Protein AF-0000000079870893 (afdb_homodimer)

pLDDT: mean 85.42, std 17.48, range [31.69, 98.69]

Radius of gyration: 31.49 Å; Cα contacts (8 Å, |Δi|>4): 208; chains: 2; bounding box: 106×96×38 Å

Structure (mmCIF, N/CA/C/O backbone):
data_AF-0000000079870893-model_v1
#
loop_
_entity.id
_entity.type
_entity.pdbx_description
1 polymer 'Uncharacterized protein'
#
loop_
_atom_site.group_PDB
_atom_site.id
_atom_site.type_symbol
_atom_site.label_atom_id
_atom_site.label_alt_id
_atom_site.label_comp_id
_atom_site.label_asym_id
_atom_site.label_entity_id
_atom_site.label_seq_id
_atom_site.pdbx_PDB_ins_code
_atom_site.Cartn_x
_atom_site.Cartn_y
_atom_site.Cartn_z
_atom_site.occupancy
_atom_site.B_iso_or_equiv
_atom_site.auth_seq_id
_atom_site.auth_comp_id
_atom_site.auth_asym_id
_atom_site.auth_atom_id
_atom_site.pdbx_PDB_model_num
ATOM 1 N N . MET A 1 1 ? 85.938 9.516 2.268 1 31.69 1 MET A N 1
ATOM 2 C CA . MET A 1 1 ? 85.25 8.258 1.983 1 31.69 1 MET A CA 1
ATOM 3 C C . MET A 1 1 ? 83.75 8.32 2.422 1 31.69 1 MET A C 1
ATOM 5 O O . MET A 1 1 ? 83.5 8.492 3.607 1 31.69 1 MET A O 1
ATOM 9 N N . ARG A 1 2 ? 82.812 8.922 1.552 1 36.41 2 ARG A N 1
ATOM 10 C CA . ARG A 1 2 ? 81.438 9.203 1.602 1 36.41 2 ARG A CA 1
ATOM 11 C C . ARG A 1 2 ? 80.625 7.91 1.634 1 36.41 2 ARG A C 1
ATOM 13 O O . ARG A 1 2 ? 80.75 7.07 0.74 1 36.41 2 ARG A O 1
ATOM 20 N N . LEU A 1 3 ? 80.375 7.324 2.828 1 37.62 3 LEU A N 1
ATOM 21 C CA . LEU A 1 3 ? 79.5 6.16 3.049 1 37.62 3 LEU A CA 1
ATOM 22 C C . LEU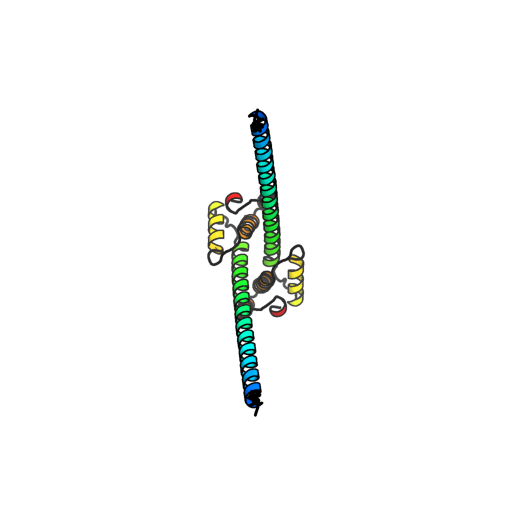 A 1 3 ? 78.125 6.383 2.447 1 37.62 3 LEU A C 1
ATOM 24 O O . LEU A 1 3 ? 77.375 7.297 2.85 1 37.62 3 LEU A O 1
ATOM 28 N N . GLU A 1 4 ? 77.875 6.191 1.105 1 39.41 4 GLU A N 1
ATOM 29 C CA . GLU A 1 4 ? 76.625 6.098 0.433 1 39.41 4 GLU A CA 1
ATOM 30 C C . GLU A 1 4 ? 75.75 5.012 1.062 1 39.41 4 GLU A C 1
ATOM 32 O O . GLU A 1 4 ? 76.125 3.865 1.2 1 39.41 4 GLU A O 1
ATOM 37 N N . GLY A 1 5 ? 74.938 5.297 2.111 1 39.41 5 GLY A N 1
ATOM 38 C CA . GLY A 1 5 ? 73.875 4.48 2.701 1 39.41 5 GLY A CA 1
ATOM 39 C C . GLY A 1 5 ? 72.938 3.904 1.675 1 39.41 5 GLY A C 1
ATOM 40 O O . GLY A 1 5 ? 72.25 4.648 0.954 1 39.41 5 GLY A O 1
ATOM 41 N N . ARG A 1 6 ? 73.25 2.799 0.98 1 41.53 6 ARG A N 1
ATOM 42 C CA . ARG A 1 6 ? 72.375 2.016 0.133 1 41.53 6 ARG A CA 1
ATOM 43 C C . ARG A 1 6 ? 71.062 1.655 0.875 1 41.53 6 ARG A C 1
ATOM 45 O O . ARG A 1 6 ? 71.125 0.935 1.875 1 41.53 6 ARG A O 1
ATOM 52 N N . HIS A 1 7 ? 70.125 2.574 1.023 1 40.94 7 HIS A N 1
ATOM 53 C CA . HIS A 1 7 ? 68.812 2.176 1.406 1 40.94 7 HIS A CA 1
ATOM 54 C C . HIS A 1 7 ? 68.25 1.071 0.497 1 40.94 7 HIS A C 1
ATOM 56 O O . HIS A 1 7 ? 68.062 1.279 -0.706 1 40.94 7 HIS A O 1
ATOM 62 N N . GLY A 1 8 ? 68.75 -0.137 0.602 1 37.66 8 GLY A N 1
ATOM 63 C CA . GLY A 1 8 ? 68.188 -1.282 -0.071 1 37.66 8 GLY A CA 1
ATOM 64 C C . GLY A 1 8 ? 66.625 -1.3 0.003 1 37.66 8 GLY A C 1
ATOM 65 O O . GLY A 1 8 ? 66.062 -1.209 1.09 1 37.66 8 GLY A O 1
ATOM 66 N N . CYS A 1 9 ? 65.938 -0.688 -0.962 1 44.5 9 CYS A N 1
ATOM 67 C CA . CYS A 1 9 ? 64.5 -0.917 -1.192 1 44.5 9 CYS A CA 1
ATOM 68 C C . CYS A 1 9 ? 64.188 -2.4 -1.098 1 44.5 9 CYS A C 1
ATOM 70 O O . CYS A 1 9 ? 64.625 -3.203 -1.898 1 44.5 9 CYS A O 1
ATOM 72 N N . VAL A 1 10 ? 64.062 -2.85 0.088 1 46.94 10 VAL A N 1
ATOM 73 C CA . VAL A 1 10 ? 63.5 -4.195 0.207 1 46.94 10 VAL A CA 1
ATOM 74 C C . VAL A 1 10 ? 62.281 -4.348 -0.72 1 46.94 10 VAL A C 1
ATOM 76 O O . VAL A 1 10 ? 61.281 -3.652 -0.561 1 46.94 10 VAL A O 1
ATOM 79 N N . LYS A 1 11 ? 62.562 -4.508 -1.917 1 48.12 11 LYS A N 1
ATOM 80 C CA . LYS A 1 11 ? 61.5 -4.934 -2.832 1 48.12 11 LYS A CA 1
ATOM 81 C C . LYS A 1 11 ? 60.656 -6.039 -2.213 1 48.12 11 LYS A C 1
ATOM 83 O O . LYS A 1 11 ? 61.188 -7.031 -1.713 1 48.12 11 LYS A O 1
ATOM 88 N N . ALA A 1 12 ? 59.562 -5.586 -1.746 1 57.75 12 ALA A N 1
ATOM 89 C CA . ALA A 1 12 ? 58.656 -6.645 -1.337 1 57.75 12 ALA A CA 1
ATOM 90 C C . ALA A 1 12 ? 58.719 -7.832 -2.291 1 57.75 12 ALA A C 1
ATOM 92 O O . ALA A 1 12 ? 58.75 -7.656 -3.51 1 57.75 12 ALA A O 1
ATOM 93 N N . THR A 1 13 ? 59.125 -8.984 -1.829 1 61.03 13 THR A N 1
ATOM 94 C CA . THR A 1 13 ? 59.281 -10.203 -2.615 1 61.03 13 THR A CA 1
ATOM 95 C C . THR A 1 13 ? 57.938 -10.609 -3.26 1 61.03 13 THR A C 1
ATOM 97 O O . THR A 1 13 ? 56.875 -10.25 -2.762 1 61.03 13 THR A O 1
ATOM 100 N N . ARG A 1 14 ? 58 -11.109 -4.457 1 66.06 14 ARG A N 1
ATOM 101 C CA . ARG A 1 14 ? 56.906 -11.602 -5.266 1 66.06 14 ARG A CA 1
ATOM 102 C C . ARG A 1 14 ? 55.906 -12.383 -4.41 1 66.06 14 ARG A C 1
ATOM 104 O O . ARG A 1 14 ? 54.688 -12.32 -4.645 1 66.06 14 ARG A O 1
ATOM 111 N N . GLN A 1 15 ? 56.438 -12.938 -3.43 1 67.81 15 GLN A N 1
ATOM 112 C CA . GLN A 1 15 ? 55.594 -13.711 -2.539 1 67.81 15 GLN A CA 1
ATOM 113 C C . GLN A 1 15 ? 54.781 -12.797 -1.635 1 67.81 15 GLN A C 1
ATOM 115 O O . GLN A 1 15 ? 53.594 -13.07 -1.377 1 67.81 15 GLN A O 1
ATOM 120 N N . GLU A 1 16 ? 55.438 -11.719 -1.156 1 66.06 16 GLU A N 1
ATOM 121 C CA . GLU A 1 16 ? 54.75 -10.766 -0.308 1 66.06 16 GLU A CA 1
ATOM 122 C C . GLU A 1 16 ? 53.656 -10.023 -1.091 1 66.06 16 GLU A C 1
ATOM 124 O O . GLU A 1 16 ? 52.594 -9.758 -0.567 1 66.06 16 GLU A O 1
ATOM 129 N N . GLU A 1 17 ? 54 -9.742 -2.338 1 69 17 GLU A N 1
ATOM 130 C CA . GLU A 1 17 ? 53.031 -9.078 -3.193 1 69 17 GLU A CA 1
ATOM 131 C C . GLU A 1 17 ? 51.844 -9.984 -3.492 1 69 17 GLU A C 1
ATOM 133 O O . GLU A 1 17 ? 50.688 -9.539 -3.49 1 69 17 GLU A O 1
ATOM 138 N N . ALA A 1 18 ? 52.188 -11.242 -3.744 1 69.94 18 ALA A N 1
ATOM 139 C CA . ALA A 1 18 ? 51.125 -12.219 -3.992 1 69.94 18 ALA A CA 1
ATOM 140 C C . ALA A 1 18 ? 50.25 -12.422 -2.75 1 69.94 18 ALA A C 1
ATOM 142 O O . ALA A 1 18 ? 49.031 -12.508 -2.846 1 69.94 18 ALA A O 1
ATOM 143 N N . ALA A 1 19 ? 50.875 -12.367 -1.612 1 70.5 19 ALA A N 1
ATOM 144 C CA . ALA A 1 19 ? 50.156 -12.516 -0.359 1 70.5 19 ALA A CA 1
ATOM 145 C C . ALA A 1 19 ? 49.281 -11.289 -0.083 1 70.5 19 ALA A C 1
ATOM 147 O O . ALA A 1 19 ? 48.156 -11.414 0.408 1 70.5 19 ALA A O 1
ATOM 148 N N . GLY A 1 20 ? 49.719 -10.148 -0.44 1 67.44 20 GLY A N 1
ATOM 149 C CA . GLY A 1 20 ? 48.969 -8.922 -0.308 1 67.44 20 GLY A CA 1
ATOM 150 C C . GLY A 1 20 ? 47.75 -8.875 -1.213 1 67.44 20 GLY A C 1
ATOM 151 O O . GLY A 1 20 ? 46.656 -8.461 -0.791 1 67.44 20 GLY A O 1
ATOM 152 N N . GLU A 1 21 ? 48 -9.422 -2.445 1 75.5 21 GLU A N 1
ATOM 153 C CA . GLU A 1 21 ? 46.906 -9.445 -3.412 1 75.5 21 GLU A CA 1
ATOM 154 C C . GLU A 1 21 ? 45.812 -10.445 -3.002 1 75.5 21 GLU A C 1
ATOM 156 O O . GLU A 1 21 ? 44.625 -10.18 -3.146 1 75.5 21 GLU A O 1
ATOM 161 N N . ALA A 1 22 ? 46.281 -11.594 -2.486 1 77.81 22 ALA A N 1
ATOM 162 C CA . ALA A 1 22 ? 45.344 -12.609 -2.006 1 77.81 22 ALA A CA 1
ATOM 163 C C . ALA A 1 22 ? 44.531 -12.086 -0.821 1 77.81 22 ALA A C 1
ATOM 165 O O . ALA A 1 22 ? 43.344 -12.336 -0.731 1 77.81 22 ALA A O 1
ATOM 166 N N . THR A 1 23 ? 45.188 -11.328 0.049 1 76.81 23 THR A N 1
ATOM 167 C CA . THR A 1 23 ? 44.5 -10.758 1.201 1 76.81 23 THR A CA 1
ATOM 168 C C . THR A 1 23 ? 43.531 -9.664 0.761 1 76.81 23 THR A C 1
ATOM 170 O O . THR A 1 23 ? 42.406 -9.578 1.278 1 76.81 23 THR A O 1
ATOM 173 N N . ALA A 1 24 ? 43.969 -8.922 -0.213 1 75.94 24 ALA A N 1
ATOM 174 C CA . ALA A 1 24 ? 43.125 -7.863 -0.734 1 75.94 24 ALA A CA 1
ATOM 175 C C . ALA A 1 24 ? 41.906 -8.445 -1.442 1 75.94 24 ALA A C 1
ATOM 177 O O . ALA A 1 24 ? 40.781 -7.945 -1.293 1 75.94 24 ALA A O 1
ATOM 178 N N . GLU A 1 25 ? 42.188 -9.586 -2.244 1 74.62 25 GLU A N 1
ATOM 179 C CA . GLU A 1 25 ? 41.094 -10.266 -2.934 1 74.62 25 GLU A CA 1
ATOM 180 C C . GLU A 1 25 ? 40.125 -10.891 -1.94 1 74.62 25 GLU A C 1
ATOM 182 O O . GLU A 1 25 ? 38.906 -10.82 -2.131 1 74.62 25 GLU A O 1
ATOM 187 N N . LEU A 1 26 ? 40.594 -11.406 -0.899 1 73.69 26 LEU A N 1
ATOM 188 C CA . LEU A 1 26 ? 39.75 -12.016 0.132 1 73.69 26 LEU A CA 1
ATOM 189 C C . LEU A 1 26 ? 38.938 -10.953 0.858 1 73.69 26 LEU A C 1
ATOM 191 O O . LEU A 1 26 ? 37.75 -11.172 1.163 1 73.69 26 LEU A O 1
ATOM 195 N N . LYS A 1 27 ? 39.594 -9.812 1.065 1 70.44 27 LYS A N 1
ATOM 196 C CA . LYS A 1 27 ? 38.875 -8.703 1.702 1 70.44 27 LYS A CA 1
ATOM 197 C C . LYS A 1 27 ? 37.781 -8.172 0.799 1 70.44 27 LYS A C 1
ATOM 199 O O . LYS A 1 27 ? 36.656 -7.91 1.261 1 70.44 27 LYS A O 1
ATOM 204 N N . ARG A 1 28 ? 38.094 -8.094 -0.469 1 75.31 28 ARG A N 1
ATOM 205 C CA . ARG A 1 28 ? 37.125 -7.621 -1.438 1 75.31 28 ARG A CA 1
ATOM 206 C C . ARG A 1 28 ? 35.938 -8.594 -1.556 1 75.31 28 ARG A C 1
ATOM 208 O O . ARG A 1 28 ? 34.781 -8.188 -1.636 1 75.31 28 ARG A O 1
ATOM 215 N N . GLU A 1 29 ? 36.312 -9.898 -1.541 1 73.88 29 GLU A N 1
ATOM 216 C CA . GLU A 1 29 ? 35.281 -10.93 -1.602 1 73.88 29 GLU A CA 1
ATOM 217 C C . GLU A 1 29 ? 34.406 -10.938 -0.334 1 73.88 29 GLU A C 1
ATOM 219 O O . GLU A 1 29 ? 33.188 -11.102 -0.4 1 73.88 29 GLU A O 1
ATOM 224 N N . SER A 1 30 ? 35.062 -10.656 0.75 1 73.12 30 SER A N 1
ATOM 225 C CA . SER A 1 30 ? 34.344 -10.609 2.018 1 73.12 30 SER A CA 1
ATOM 226 C C . SER A 1 30 ? 33.438 -9.383 2.094 1 73.12 30 SER A C 1
ATOM 228 O O . SER A 1 30 ? 32.312 -9.477 2.562 1 73.12 30 SER A O 1
ATOM 230 N N . PHE A 1 31 ? 34.031 -8.32 1.565 1 74.44 31 PHE A N 1
ATOM 231 C CA . PHE A 1 31 ? 33.25 -7.09 1.551 1 74.44 31 PHE A CA 1
ATOM 232 C C . PHE A 1 31 ? 32.062 -7.223 0.608 1 74.44 31 PHE A C 1
ATOM 234 O O . PHE A 1 31 ? 30.953 -6.773 0.925 1 74.44 31 PHE A O 1
ATOM 241 N N . SER A 1 32 ? 32.312 -7.879 -0.488 1 75.62 32 SER A N 1
ATOM 242 C CA . SER A 1 32 ? 31.234 -8.094 -1.459 1 75.62 32 SER A CA 1
ATOM 243 C C . SER A 1 32 ? 30.156 -9 -0.893 1 75.62 32 SER A C 1
ATOM 245 O O . SER A 1 32 ? 28.969 -8.719 -1.04 1 75.62 32 SER A O 1
ATOM 247 N N . ALA A 1 33 ? 30.625 -10 -0.234 1 75.69 33 ALA A N 1
ATOM 248 C CA . ALA A 1 33 ? 29.688 -10.93 0.383 1 75.69 33 ALA A CA 1
ATOM 249 C C . ALA A 1 33 ? 28.875 -10.25 1.479 1 75.69 33 ALA A C 1
ATOM 251 O O . ALA A 1 33 ? 27.656 -10.453 1.581 1 75.69 33 ALA A O 1
ATOM 252 N N . CYS A 1 34 ? 29.562 -9.492 2.244 1 78.56 34 CYS A N 1
ATOM 253 C CA . CYS A 1 34 ? 28.891 -8.766 3.311 1 78.56 34 CYS A CA 1
ATOM 254 C C . CYS A 1 34 ? 27.891 -7.762 2.74 1 78.56 34 CYS A C 1
ATOM 256 O O . CYS A 1 34 ? 26.781 -7.613 3.262 1 78.56 34 CYS A O 1
ATOM 258 N N . SER A 1 35 ? 28.297 -7.18 1.632 1 82.5 35 SER A N 1
ATOM 259 C CA . SER A 1 35 ? 27.438 -6.199 0.985 1 82.5 35 SER A CA 1
ATOM 260 C C . SER A 1 35 ? 26.188 -6.863 0.406 1 82.5 35 SER A C 1
ATOM 262 O O . SER A 1 35 ? 25.094 -6.32 0.505 1 82.5 35 SER A O 1
ATOM 264 N N . GLU A 1 36 ? 26.484 -8.008 -0.147 1 81.88 36 GLU A N 1
ATOM 265 C CA . GLU A 1 36 ? 25.375 -8.758 -0.718 1 81.88 36 GLU A CA 1
ATOM 266 C C . GLU A 1 36 ? 24.391 -9.203 0.364 1 81.88 36 GLU A C 1
ATOM 268 O O . GLU A 1 36 ? 23.172 -9.148 0.165 1 81.88 36 GLU A O 1
ATOM 273 N N . LEU A 1 37 ? 24.906 -9.602 1.475 1 82.5 37 LEU A N 1
ATOM 274 C CA . LEU A 1 37 ? 24.062 -10.023 2.592 1 82.5 37 LEU A CA 1
ATOM 275 C C . LEU A 1 37 ? 23.266 -8.844 3.145 1 82.5 37 LEU A C 1
ATOM 277 O O . LEU A 1 37 ? 22.094 -8.992 3.49 1 82.5 37 LEU A O 1
ATOM 281 N N . THR A 1 38 ? 23.953 -7.773 3.088 1 85.56 38 THR A N 1
ATOM 282 C CA . THR A 1 38 ? 23.281 -6.574 3.586 1 85.56 38 THR A CA 1
ATOM 283 C C . THR A 1 38 ? 22.172 -6.141 2.635 1 85.56 38 THR A C 1
ATOM 285 O O . THR A 1 38 ? 21.094 -5.727 3.074 1 85.56 38 THR A O 1
ATOM 288 N N . ASP A 1 39 ? 22.453 -6.309 1.408 1 86.88 39 ASP A N 1
ATOM 289 C CA . ASP A 1 39 ? 21.469 -5.941 0.406 1 86.88 39 ASP A CA 1
ATOM 290 C C . ASP A 1 39 ? 20.266 -6.887 0.451 1 86.88 39 ASP A C 1
ATOM 292 O O . ASP A 1 39 ? 19.125 -6.449 0.312 1 86.88 39 ASP A O 1
ATOM 296 N N . GLN A 1 40 ? 20.625 -8.141 0.666 1 87.38 40 GLN A N 1
ATOM 297 C CA . GLN A 1 40 ? 19.547 -9.125 0.771 1 87.38 40 GLN A CA 1
ATOM 298 C C . GLN A 1 40 ? 18.672 -8.859 1.996 1 87.38 40 GLN A C 1
ATOM 300 O O . GLN A 1 40 ? 17.453 -8.93 1.918 1 87.38 40 GLN A O 1
ATOM 305 N N . ARG A 1 41 ? 19.312 -8.547 3.02 1 89.69 41 ARG A N 1
ATOM 306 C CA . ARG A 1 41 ? 18.578 -8.258 4.246 1 89.69 41 ARG A CA 1
ATOM 307 C C . ARG A 1 41 ? 17.688 -7.039 4.07 1 89.69 41 ARG A C 1
ATOM 309 O O . ARG A 1 41 ? 16.547 -7.027 4.527 1 89.69 41 ARG A O 1
ATOM 316 N N . ARG A 1 42 ? 18.234 -6.09 3.434 1 91.69 42 ARG A N 1
ATOM 317 C CA . ARG A 1 42 ? 17.469 -4.883 3.178 1 91.69 42 ARG A CA 1
ATOM 318 C C . ARG A 1 42 ? 16.25 -5.191 2.311 1 91.69 42 ARG A C 1
ATOM 320 O O . ARG A 1 42 ? 15.141 -4.727 2.596 1 91.69 42 ARG A O 1
ATOM 327 N N . ARG A 1 43 ? 16.484 -5.984 1.373 1 90.94 43 ARG A N 1
ATOM 328 C CA . ARG A 1 43 ? 15.398 -6.344 0.474 1 90.94 43 ARG A CA 1
ATOM 329 C C . ARG A 1 43 ? 14.32 -7.133 1.209 1 90.94 43 ARG A C 1
ATOM 331 O O . ARG A 1 43 ? 13.125 -6.902 1 1 90.94 43 ARG A O 1
ATOM 338 N N . GLU A 1 44 ? 14.719 -7.992 1.985 1 92.25 44 GLU A N 1
ATOM 339 C CA . GLU A 1 44 ? 13.766 -8.789 2.754 1 92.25 44 GLU A CA 1
ATOM 340 C C . GLU A 1 44 ? 12.945 -7.906 3.688 1 92.25 44 GLU A C 1
ATOM 342 O O . GLU A 1 44 ? 11.734 -8.102 3.828 1 92.25 44 GLU A O 1
ATOM 347 N N . GLU A 1 45 ? 13.602 -7 4.262 1 93.19 45 GLU A N 1
ATOM 348 C CA . GLU A 1 45 ? 12.898 -6.074 5.145 1 93.19 45 GLU A CA 1
ATOM 349 C C . GLU A 1 45 ? 11.891 -5.23 4.371 1 93.19 45 GLU A C 1
ATOM 351 O O . GLU A 1 45 ? 10.781 -4.98 4.852 1 93.19 45 GLU A O 1
ATOM 356 N N . GLU A 1 46 ? 12.344 -4.828 3.223 1 94.56 46 GLU A N 1
ATOM 357 C CA . GLU A 1 46 ? 11.445 -4.043 2.381 1 94.56 46 GLU A CA 1
ATOM 358 C C . GLU A 1 46 ? 10.227 -4.863 1.958 1 94.56 46 GLU A C 1
ATOM 360 O O . GLU A 1 46 ? 9.117 -4.34 1.885 1 94.56 46 GLU A O 1
ATOM 365 N N . LEU A 1 47 ? 10.453 -6.094 1.704 1 95.88 47 LEU A N 1
ATOM 366 C CA . LEU A 1 47 ? 9.352 -6.977 1.334 1 95.88 47 LEU A CA 1
ATOM 367 C C . LEU A 1 47 ? 8.383 -7.152 2.496 1 95.88 47 LEU A C 1
ATOM 369 O O . LEU A 1 47 ? 7.164 -7.086 2.309 1 95.88 47 LEU A O 1
ATOM 373 N N . LEU A 1 48 ? 8.898 -7.328 3.652 1 95 48 LEU A N 1
ATOM 374 C CA . LEU A 1 48 ? 8.062 -7.484 4.84 1 95 48 LEU A CA 1
ATOM 375 C C . LEU A 1 48 ? 7.242 -6.223 5.09 1 95 48 LEU A C 1
ATOM 377 O O . LEU A 1 48 ? 6.059 -6.309 5.434 1 95 48 LEU A O 1
ATOM 381 N N . ALA A 1 49 ? 7.84 -5.117 4.922 1 96.25 49 ALA A N 1
ATOM 382 C CA . ALA A 1 49 ? 7.121 -3.855 5.074 1 96.25 49 ALA A CA 1
ATOM 383 C C . ALA A 1 49 ? 6 -3.736 4.047 1 96.25 49 ALA A C 1
ATOM 385 O O . ALA A 1 49 ? 4.902 -3.279 4.371 1 96.25 49 ALA A O 1
ATOM 386 N N . ALA A 1 50 ? 6.281 -4.137 2.85 1 97.81 50 ALA A N 1
ATOM 387 C CA . ALA A 1 50 ? 5.27 -4.082 1.796 1 97.81 50 ALA A CA 1
ATOM 388 C C . ALA A 1 50 ? 4.102 -5.008 2.105 1 97.81 50 ALA A C 1
ATOM 390 O O . ALA A 1 50 ? 2.945 -4.68 1.821 1 97.81 50 ALA A O 1
ATOM 391 N N . PHE A 1 51 ? 4.336 -6.184 2.705 1 97.69 51 PHE A N 1
ATOM 392 C CA . PHE A 1 51 ? 3.268 -7.078 3.133 1 97.69 51 PHE A CA 1
ATOM 393 C C . PHE A 1 51 ? 2.404 -6.422 4.203 1 97.69 51 PHE A C 1
ATOM 395 O O . PHE A 1 51 ? 1.184 -6.59 4.215 1 97.69 51 PHE A O 1
ATOM 402 N N . ALA A 1 52 ? 3.094 -5.738 5.07 1 97.94 52 ALA A N 1
ATOM 403 C CA . ALA A 1 52 ? 2.346 -5.051 6.121 1 97.94 52 ALA A CA 1
ATOM 404 C C . ALA A 1 52 ? 1.423 -3.988 5.531 1 97.94 52 ALA A C 1
ATOM 406 O O . ALA A 1 52 ? 0.265 -3.867 5.938 1 97.94 52 ALA A O 1
ATOM 407 N N . VAL A 1 53 ? 1.92 -3.227 4.594 1 98.56 53 VAL A N 1
ATOM 408 C CA . VAL A 1 53 ? 1.108 -2.221 3.918 1 98.56 53 VAL A CA 1
ATOM 409 C C . VAL A 1 53 ? -0.073 -2.893 3.223 1 98.56 53 VAL A C 1
ATOM 411 O O . VAL A 1 53 ? -1.207 -2.414 3.311 1 98.56 53 VAL A O 1
ATOM 414 N N . ALA A 1 54 ? 0.174 -3.988 2.566 1 98.5 54 ALA A N 1
ATOM 415 C CA . ALA A 1 54 ? -0.883 -4.719 1.87 1 98.5 54 ALA A CA 1
ATOM 416 C C . ALA A 1 54 ? -1.964 -5.18 2.844 1 98.5 54 ALA A C 1
ATOM 418 O O . ALA A 1 54 ? -3.154 -5.129 2.527 1 98.5 54 ALA A O 1
ATOM 419 N N . ARG A 1 55 ? -1.577 -5.621 4.012 1 97.62 55 ARG A N 1
ATOM 420 C CA . ARG A 1 55 ? -2.527 -6.059 5.031 1 97.62 55 ARG A CA 1
ATOM 421 C C . ARG A 1 55 ? -3.438 -4.91 5.457 1 97.62 55 ARG A C 1
ATOM 423 O O . ARG A 1 55 ? -4.652 -5.086 5.566 1 97.62 55 ARG A O 1
ATOM 430 N N . VAL A 1 56 ? -2.863 -3.781 5.668 1 98.56 56 VAL A N 1
ATOM 431 C CA . VAL A 1 56 ? -3.621 -2.602 6.074 1 98.56 56 VAL A CA 1
ATOM 432 C C . VAL A 1 56 ? -4.594 -2.207 4.969 1 98.56 56 VAL A C 1
ATOM 434 O O . VAL A 1 56 ? -5.777 -1.975 5.227 1 98.56 56 VAL A O 1
ATOM 437 N N . LEU A 1 57 ? -4.121 -2.186 3.742 1 98.56 57 LEU A N 1
ATOM 438 C CA . LEU A 1 57 ? -4.918 -1.709 2.617 1 98.56 57 LEU A CA 1
ATOM 439 C C . LEU A 1 57 ? -6.031 -2.695 2.283 1 98.56 57 LEU A C 1
ATOM 441 O O . LEU A 1 57 ? -7.023 -2.326 1.649 1 98.56 57 LEU A O 1
ATOM 445 N N . ALA A 1 58 ? -5.906 -3.922 2.717 1 97.12 58 ALA A N 1
ATOM 446 C CA . ALA A 1 58 ? -6.895 -4.953 2.412 1 97.12 58 ALA A CA 1
ATOM 447 C C . ALA A 1 58 ? -8.016 -4.957 3.445 1 97.12 58 ALA A C 1
ATOM 449 O O . ALA A 1 58 ? -9.07 -5.566 3.227 1 97.12 58 ALA A O 1
ATOM 450 N N . ARG A 1 59 ? -7.809 -4.324 4.57 1 97.75 59 ARG A N 1
ATOM 451 C CA . ARG A 1 59 ? -8.789 -4.367 5.656 1 97.75 59 ARG A CA 1
ATOM 452 C C . ARG A 1 59 ? -10 -3.506 5.332 1 97.75 59 ARG A C 1
ATOM 454 O O . ARG A 1 59 ? -9.875 -2.291 5.156 1 97.75 59 ARG A O 1
ATOM 461 N N . ARG A 1 60 ? -11.156 -4.086 5.348 1 97.31 60 ARG A N 1
ATOM 462 C CA . ARG A 1 60 ? -12.414 -3.389 5.086 1 97.31 60 ARG A CA 1
ATOM 463 C C . ARG A 1 60 ? -13.203 -3.18 6.375 1 97.31 60 ARG A C 1
ATOM 465 O O . ARG A 1 60 ? -13.094 -3.975 7.312 1 97.31 60 ARG A O 1
ATOM 472 N N . LYS A 1 61 ? -13.938 -2.117 6.297 1 97.56 61 LYS A N 1
ATOM 473 C CA . LYS A 1 61 ? -14.828 -1.889 7.434 1 97.56 61 LYS A CA 1
ATOM 474 C C . LYS A 1 61 ? -15.93 -2.941 7.488 1 97.56 61 LYS A C 1
ATOM 476 O O . LYS A 1 61 ? -16.594 -3.213 6.484 1 97.56 61 LYS A O 1
ATOM 481 N N . LEU A 1 62 ? -16.078 -3.459 8.633 1 97.19 62 LEU A N 1
ATOM 482 C CA . LEU A 1 62 ? -17.188 -4.398 8.828 1 97.19 62 LEU A CA 1
ATOM 483 C C . LEU A 1 62 ? -18.484 -3.662 9.094 1 97.19 62 LEU A C 1
ATOM 485 O O . LEU A 1 62 ? -18.484 -2.537 9.602 1 97.19 62 LEU A O 1
ATOM 489 N N . PRO A 1 63 ? -19.609 -4.312 8.82 1 95.38 63 PRO A N 1
ATOM 490 C CA . PRO A 1 63 ? -20.906 -3.646 8.961 1 95.38 63 PRO A CA 1
ATOM 491 C C . PRO A 1 63 ? -21.172 -3.168 10.391 1 95.38 63 PRO A C 1
ATOM 493 O O . PRO A 1 63 ? -21.766 -2.105 10.586 1 95.38 63 PRO A O 1
ATOM 496 N N . HIS A 1 64 ? -20.719 -3.84 11.32 1 96.56 64 HIS A N 1
ATOM 497 C CA . HIS A 1 64 ? -21.047 -3.527 12.703 1 96.56 64 HIS A CA 1
ATOM 498 C C . HIS A 1 64 ? -20.031 -2.555 13.305 1 96.56 64 HIS A C 1
ATOM 500 O O . HIS A 1 64 ? -20.234 -2.043 14.406 1 96.56 64 HIS A O 1
ATOM 506 N N . GLU A 1 65 ? -19.047 -2.309 12.602 1 97.19 65 GLU A N 1
ATOM 507 C CA . GLU A 1 65 ? -18 -1.434 13.117 1 97.19 65 GLU A CA 1
ATOM 508 C C . GLU A 1 65 ? -18.375 0.036 12.945 1 97.19 65 GLU A C 1
ATOM 510 O O . GLU A 1 65 ? -18.844 0.441 11.883 1 97.19 65 GLU A O 1
ATOM 515 N N . THR A 1 66 ? -18.141 0.804 14.039 1 96.69 66 THR A N 1
ATOM 516 C CA . THR A 1 66 ? -18.156 2.254 13.883 1 96.69 66 THR A CA 1
ATOM 517 C C . THR A 1 66 ? -16.906 2.729 13.156 1 96.69 66 THR A C 1
ATOM 519 O O . THR A 1 66 ? -15.945 1.964 12.984 1 96.69 66 THR A O 1
ATOM 522 N N . PHE A 1 67 ? -16.922 3.967 12.766 1 96.06 67 PHE A N 1
ATOM 523 C CA . PHE A 1 67 ? -15.75 4.527 12.094 1 96.06 67 PHE A CA 1
ATOM 524 C C . PHE A 1 67 ? -14.555 4.551 13.039 1 96.06 67 PHE A C 1
ATOM 526 O O . PHE A 1 67 ? -13.422 4.297 12.617 1 96.06 67 PHE A O 1
ATOM 533 N N . MET A 1 68 ? -14.789 4.789 14.242 1 97.19 68 MET A N 1
ATOM 534 C CA . MET A 1 68 ? -13.711 4.828 15.227 1 97.19 68 MET A CA 1
ATOM 535 C C . MET A 1 68 ? -13.125 3.436 15.445 1 97.19 68 MET A C 1
ATOM 537 O O . MET A 1 68 ? -11.906 3.279 15.547 1 97.19 68 MET A O 1
ATOM 541 N N . GLU A 1 69 ? -13.938 2.432 15.461 1 98.12 69 GLU A N 1
ATOM 542 C CA . GLU A 1 69 ? -13.469 1.057 15.609 1 98.12 69 GLU A CA 1
ATOM 543 C C . GLU A 1 69 ? -12.688 0.607 14.375 1 98.12 69 GLU A C 1
ATOM 545 O O . GLU A 1 69 ? -11.664 -0.066 14.5 1 98.12 69 GLU A O 1
ATOM 550 N N . TYR A 1 70 ? -13.266 0.988 13.281 1 98.25 70 TYR A N 1
ATOM 551 C CA . TYR A 1 70 ? -12.586 0.659 12.031 1 98.25 70 TYR A CA 1
ATOM 552 C C . TYR A 1 70 ? -11.203 1.305 11.977 1 98.25 70 TYR A C 1
ATOM 554 O O . TYR A 1 70 ? -10.219 0.653 11.617 1 98.25 70 TYR A O 1
ATOM 562 N N . LYS A 1 71 ? -11.086 2.559 12.422 1 98.25 71 LYS A N 1
ATOM 563 C CA . LYS A 1 71 ? -9.805 3.256 12.516 1 98.25 71 LYS A CA 1
ATOM 564 C C . LYS A 1 71 ? -8.82 2.488 13.398 1 98.25 71 LYS A C 1
ATOM 566 O O . LYS A 1 71 ? -7.672 2.275 13.016 1 98.25 71 LYS A O 1
ATOM 571 N N . LYS A 1 72 ? -9.273 2.094 14.516 1 98.06 72 LYS A N 1
ATOM 572 C CA . LYS A 1 72 ? -8.43 1.342 15.445 1 98.06 72 LYS A CA 1
ATOM 573 C C . LYS A 1 72 ? -8.008 0.006 14.836 1 98.06 72 LYS A C 1
ATOM 575 O O . LYS A 1 72 ? -6.871 -0.436 15.023 1 98.06 72 LYS A O 1
ATOM 580 N N . ALA A 1 73 ? -8.898 -0.614 14.172 1 98.38 73 ALA A N 1
ATOM 581 C CA . ALA A 1 73 ? -8.609 -1.892 13.531 1 98.38 73 ALA A CA 1
ATOM 582 C C . ALA A 1 73 ? -7.523 -1.736 12.469 1 98.38 73 ALA A C 1
ATOM 584 O O . ALA A 1 73 ? -6.668 -2.611 12.305 1 98.38 73 ALA A O 1
ATOM 585 N N . LEU A 1 74 ? -7.562 -0.639 11.773 1 98.44 74 LEU A N 1
ATOM 586 C CA . LEU A 1 74 ? -6.539 -0.375 10.766 1 98.44 74 LEU A CA 1
ATOM 587 C C . LEU A 1 74 ? -5.164 -0.237 11.414 1 98.44 74 LEU A C 1
ATOM 589 O O . LEU A 1 74 ? -4.188 -0.816 10.93 1 98.44 74 LEU A O 1
ATOM 593 N N . ARG A 1 75 ? -5.094 0.49 12.5 1 98.19 75 ARG A N 1
ATOM 594 C CA . ARG A 1 75 ? -3.826 0.648 13.203 1 98.19 75 ARG A CA 1
ATOM 595 C C . ARG A 1 75 ? -3.316 -0.693 13.719 1 98.19 75 ARG A C 1
ATOM 597 O O . ARG A 1 75 ? -2.121 -0.982 13.633 1 98.19 75 ARG A O 1
ATOM 604 N N . ARG A 1 76 ? -4.188 -1.515 14.086 1 97.88 76 ARG A N 1
ATOM 605 C CA . ARG A 1 76 ? -3.814 -2.836 14.586 1 97.88 76 ARG A CA 1
ATOM 606 C C . ARG A 1 76 ? -3.297 -3.719 13.453 1 97.88 76 ARG A C 1
ATOM 608 O O . ARG A 1 76 ? -2.357 -4.492 13.641 1 97.88 76 ARG A O 1
ATOM 615 N N .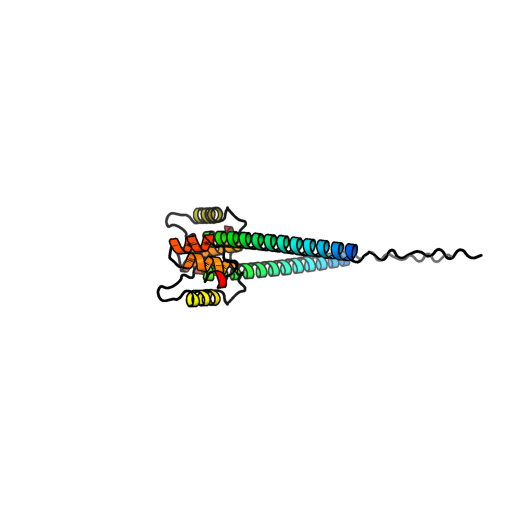 ALA A 1 77 ? -3.885 -3.602 12.344 1 97.12 77 ALA A N 1
ATOM 616 C CA . ALA A 1 77 ? -3.486 -4.406 11.188 1 97.12 77 ALA A CA 1
ATOM 617 C C . ALA A 1 77 ? -2.047 -4.102 10.781 1 97.12 77 ALA A C 1
ATOM 619 O O . ALA A 1 77 ? -1.357 -4.965 10.234 1 97.12 77 ALA A O 1
ATOM 620 N N . GLY A 1 78 ? -1.594 -2.857 11.055 1 96.38 78 GLY A N 1
ATOM 621 C CA . GLY A 1 78 ? -0.262 -2.445 10.633 1 96.38 78 GLY A CA 1
ATOM 622 C C . GLY A 1 78 ? 0.736 -2.416 11.781 1 96.38 78 GLY A C 1
ATOM 623 O O . GLY A 1 78 ? 1.85 -1.911 11.625 1 96.38 78 GLY A O 1
ATOM 624 N N . ASP A 1 79 ? 0.419 -2.895 12.93 1 93.06 79 ASP A N 1
ATOM 625 C CA . ASP A 1 79 ? 1.164 -2.672 14.164 1 93.06 79 ASP A CA 1
ATOM 626 C C . ASP A 1 79 ? 2.518 -3.377 14.125 1 93.06 79 ASP A C 1
ATOM 628 O O . ASP A 1 79 ? 3.428 -3.029 14.875 1 93.06 79 ASP A O 1
ATOM 632 N N . SER A 1 80 ? 2.705 -4.285 13.148 1 91.12 80 SER A N 1
ATOM 633 C CA . SER A 1 80 ? 3.936 -5.07 13.102 1 91.12 80 SER A CA 1
ATOM 634 C C . SER A 1 80 ? 5.059 -4.297 12.422 1 91.12 80 SER A C 1
ATOM 636 O O . SER A 1 80 ? 6.223 -4.699 12.484 1 91.12 80 SER A O 1
ATOM 638 N N . TYR A 1 81 ? 4.746 -3.146 11.781 1 93.06 81 TYR A N 1
ATOM 639 C CA . TYR A 1 81 ? 5.727 -2.365 11.031 1 93.06 81 TYR A CA 1
ATOM 640 C C . TYR A 1 81 ? 5.391 -0.88 11.078 1 93.06 81 TYR A C 1
ATOM 642 O O . TYR A 1 81 ? 4.254 -0.504 11.383 1 93.06 81 TYR A O 1
ATOM 650 N N . VAL A 1 82 ? 6.426 -0.077 10.852 1 93.69 82 VAL A N 1
ATOM 651 C CA . VAL A 1 82 ? 6.172 1.353 10.711 1 93.69 82 VAL A CA 1
ATOM 652 C C . VAL A 1 82 ? 5.598 1.645 9.328 1 93.69 82 VAL A C 1
ATOM 654 O O . VAL A 1 82 ? 6.309 1.574 8.328 1 93.69 82 VAL A O 1
ATOM 657 N N . ILE A 1 83 ? 4.375 1.927 9.305 1 97.25 83 ILE A N 1
ATOM 658 C CA . ILE A 1 83 ? 3.682 2.217 8.055 1 97.25 83 ILE A CA 1
ATOM 659 C C . ILE A 1 83 ? 3.402 3.715 7.957 1 97.25 83 ILE A C 1
ATOM 661 O O . ILE A 1 83 ? 2.877 4.316 8.898 1 97.25 83 ILE A O 1
ATOM 665 N N . PRO A 1 84 ? 3.729 4.332 6.867 1 96.62 84 PRO A N 1
ATOM 666 C CA . PRO A 1 84 ? 3.434 5.758 6.699 1 96.62 84 PRO A CA 1
ATOM 667 C C . PRO A 1 84 ? 1.939 6.066 6.781 1 96.62 84 PRO A C 1
ATOM 669 O O . PRO A 1 84 ? 1.116 5.27 6.32 1 96.62 84 PRO A O 1
ATOM 672 N N . GLU A 1 85 ? 1.581 7.215 7.227 1 97.5 85 GLU A N 1
ATOM 673 C CA . GLU A 1 85 ? 0.223 7.645 7.551 1 97.5 85 GLU A CA 1
ATOM 674 C C . GLU A 1 85 ? -0.674 7.613 6.316 1 97.5 85 GLU A C 1
ATOM 676 O O . GLU A 1 85 ? -1.829 7.191 6.391 1 97.5 85 GLU A O 1
ATOM 681 N N . PRO A 1 86 ? -0.158 8.008 5.117 1 97.75 86 PRO A N 1
ATOM 682 C CA . PRO A 1 86 ? -1.053 8.055 3.961 1 97.75 86 PRO A CA 1
ATOM 683 C C . PRO A 1 86 ? -1.668 6.691 3.641 1 97.75 86 PRO A C 1
ATOM 685 O O . PRO A 1 86 ? -2.787 6.621 3.125 1 97.75 86 PRO A O 1
ATOM 688 N N . TYR A 1 87 ? -0.969 5.633 3.955 1 98.44 87 TYR A N 1
ATOM 689 C CA . TYR A 1 87 ? -1.521 4.309 3.674 1 98.44 87 TYR A CA 1
ATOM 690 C C . TYR A 1 87 ? -2.727 4.023 4.562 1 98.44 87 TYR A C 1
ATOM 692 O O . TYR A 1 87 ? -3.678 3.367 4.133 1 98.44 87 TYR A O 1
ATOM 700 N N . TYR A 1 88 ? -2.68 4.488 5.781 1 98.5 88 TYR A N 1
ATOM 701 C CA . TYR A 1 88 ? -3.842 4.324 6.648 1 98.5 88 TYR A CA 1
ATOM 702 C C . TYR A 1 88 ? -5.02 5.145 6.141 1 98.5 88 TYR A C 1
ATOM 704 O O . TYR A 1 88 ? -6.168 4.691 6.188 1 98.5 88 TYR A O 1
ATOM 712 N N . VAL A 1 89 ? -4.758 6.305 5.715 1 98.44 89 VAL A N 1
ATOM 713 C CA . VAL A 1 89 ? -5.797 7.184 5.191 1 98.44 89 VAL A CA 1
ATOM 714 C C . VAL A 1 89 ? -6.469 6.535 3.98 1 98.44 89 VAL A C 1
ATOM 716 O O . VAL A 1 89 ? -7.695 6.438 3.92 1 98.44 89 VAL A O 1
ATOM 719 N N . VAL A 1 90 ? -5.652 6.086 3.064 1 98.38 90 VAL A N 1
ATOM 720 C CA . VAL A 1 90 ? -6.168 5.473 1.847 1 98.38 90 VAL A CA 1
ATOM 721 C C . VAL A 1 90 ? -6.938 4.199 2.195 1 98.38 90 VAL A C 1
ATOM 723 O O . VAL A 1 90 ? -7.992 3.924 1.614 1 98.38 90 VAL A O 1
ATOM 726 N N . ALA A 1 91 ? -6.438 3.406 3.146 1 98.62 91 ALA A N 1
ATOM 727 C CA . ALA A 1 91 ? -7.148 2.215 3.6 1 98.62 91 ALA A CA 1
ATOM 728 C C . ALA A 1 91 ? -8.539 2.572 4.117 1 98.62 91 ALA A C 1
ATOM 730 O O . ALA A 1 91 ? -9.523 1.911 3.779 1 98.62 91 ALA A O 1
ATOM 731 N N . PHE A 1 92 ? -8.641 3.615 4.93 1 98.62 92 PHE A N 1
ATOM 732 C CA . PHE A 1 92 ? -9.906 4.051 5.5 1 98.62 92 PHE A CA 1
ATOM 733 C C . PHE A 1 92 ? -10.883 4.457 4.398 1 98.62 92 PHE A C 1
ATOM 735 O O . PHE A 1 92 ? -12.031 4.008 4.383 1 98.62 92 PHE A O 1
ATOM 742 N N . ILE A 1 93 ? -10.43 5.238 3.479 1 97.94 93 ILE A N 1
ATOM 743 C CA . ILE A 1 93 ? -11.258 5.754 2.393 1 97.94 93 ILE A CA 1
ATOM 744 C C . ILE A 1 93 ? -11.781 4.598 1.551 1 97.94 93 ILE A C 1
ATOM 746 O O . ILE A 1 93 ? -12.984 4.512 1.283 1 97.94 93 ILE A O 1
ATOM 750 N N . ASN A 1 94 ? -10.891 3.689 1.184 1 97.06 94 ASN A N 1
ATOM 751 C CA . ASN A 1 94 ? -11.258 2.592 0.295 1 97.06 94 ASN A CA 1
ATOM 752 C C . ASN A 1 94 ? -12.102 1.545 1.019 1 97.06 94 ASN A C 1
ATOM 754 O O . ASN A 1 94 ? -12.844 0.796 0.384 1 97.06 94 ASN A O 1
ATOM 758 N N . GLY A 1 95 ? -11.977 1.542 2.355 1 97.5 95 GLY A N 1
ATOM 759 C CA . GLY A 1 95 ? -12.555 0.44 3.107 1 97.5 95 GLY A CA 1
ATOM 760 C C . GLY A 1 95 ? -13.945 0.743 3.635 1 97.5 95 GLY A C 1
ATOM 761 O O . GLY A 1 95 ? -14.617 -0.138 4.18 1 97.5 95 GLY A O 1
ATOM 762 N N . VAL A 1 96 ? -14.398 1.87 3.508 1 94.94 96 VAL A N 1
ATOM 763 C CA . VAL A 1 96 ? -15.68 2.252 4.102 1 94.94 96 VAL A CA 1
ATOM 764 C C . VAL A 1 96 ? -16.812 1.573 3.354 1 94.94 96 VAL A C 1
ATOM 766 O O . VAL A 1 96 ? -17.922 1.408 3.895 1 94.94 96 VAL A O 1
ATOM 769 N N . GLY A 1 97 ? -16.703 1.156 2.117 1 87.31 97 GLY A N 1
ATOM 770 C CA . GLY A 1 97 ? -17.641 0.301 1.425 1 87.31 97 GLY A CA 1
ATOM 771 C C . GLY A 1 97 ? -18.766 1.073 0.758 1 87.31 97 GLY A C 1
ATOM 772 O O . GLY A 1 97 ? -19.656 0.479 0.146 1 87.31 97 GLY A O 1
ATOM 773 N N . CYS A 1 98 ? -18.844 2.365 0.978 1 90 98 CYS A N 1
ATOM 774 C CA . CYS A 1 98 ? -19.844 3.215 0.342 1 90 98 CYS A CA 1
ATOM 775 C C . CYS A 1 98 ? -19.203 4.141 -0.685 1 90 98 CYS A C 1
ATOM 777 O O . CYS A 1 98 ? -18.328 4.945 -0.343 1 90 98 CYS A O 1
ATOM 779 N N . GLU A 1 99 ? -19.719 4.023 -1.907 1 92.31 99 GLU A N 1
ATOM 780 C CA . GLU A 1 99 ? -19.109 4.777 -2.996 1 92.31 99 GLU A CA 1
ATOM 781 C C . GLU A 1 99 ? -19.234 6.281 -2.768 1 92.31 99 GLU A C 1
ATOM 783 O O . GLU A 1 99 ? -18.281 7.031 -3.002 1 92.31 99 GLU A O 1
ATOM 788 N N . HIS A 1 100 ? -20.438 6.656 -2.424 1 93.06 100 HIS A N 1
ATOM 789 C CA . HIS A 1 100 ? -20.672 8.078 -2.193 1 93.06 100 HIS A CA 1
ATOM 790 C C . HIS A 1 100 ? -19.766 8.617 -1.098 1 93.06 100 HIS A C 1
ATOM 792 O O . HIS A 1 100 ? -19.125 9.664 -1.271 1 93.06 100 HIS A O 1
ATOM 798 N N . LEU A 1 101 ? -19.641 7.902 -0.016 1 93.38 101 LEU A N 1
ATOM 799 C CA . LEU A 1 101 ? -18.781 8.32 1.086 1 93.38 101 LEU A CA 1
ATOM 800 C C . LEU A 1 101 ? -17.312 8.305 0.668 1 93.38 101 LEU A C 1
ATOM 802 O O . LEU A 1 101 ? -16.562 9.211 1.017 1 93.38 101 LEU A O 1
ATOM 806 N N . THR A 1 102 ? -16.969 7.289 -0.038 1 94.5 102 THR A N 1
ATOM 807 C CA . THR A 1 102 ? -15.609 7.195 -0.547 1 94.5 102 THR A CA 1
ATOM 808 C C . THR A 1 102 ? -15.258 8.43 -1.373 1 94.5 102 THR A C 1
ATOM 810 O O . THR A 1 102 ? -14.18 9.008 -1.202 1 94.5 102 THR A O 1
ATOM 813 N N . HIS A 1 103 ? -16.141 8.797 -2.225 1 94.94 103 HIS A N 1
ATOM 814 C CA . HIS A 1 103 ? -15.922 9.969 -3.066 1 94.94 103 HIS A CA 1
ATOM 815 C C . HIS A 1 103 ? -15.758 11.227 -2.225 1 94.94 103 HIS A C 1
ATOM 817 O O . HIS A 1 103 ? -14.828 12.008 -2.451 1 94.94 103 HIS A O 1
ATOM 823 N N . LEU A 1 104 ? -16.594 11.43 -1.3 1 94.31 104 LEU A N 1
ATOM 824 C CA . LEU A 1 104 ? -16.531 12.602 -0.425 1 94.31 104 LEU A CA 1
ATOM 825 C C . LEU A 1 104 ? -15.219 12.633 0.355 1 94.31 104 LEU A C 1
ATOM 827 O O . LEU A 1 104 ? -14.586 13.688 0.465 1 94.31 104 LEU A O 1
ATOM 831 N N . LEU A 1 105 ? -14.836 11.508 0.82 1 95.44 105 LEU A N 1
ATOM 832 C CA . LEU A 1 105 ? -13.602 11.422 1.598 1 95.44 105 LEU A CA 1
ATOM 833 C C . LEU A 1 105 ? -12.383 11.703 0.722 1 95.44 105 LEU A C 1
ATOM 835 O O . LEU A 1 105 ? -11.445 12.375 1.152 1 95.44 105 LEU A O 1
ATOM 839 N N . ARG A 1 106 ? -12.422 11.172 -0.465 1 94.25 106 ARG A N 1
ATOM 840 C CA . ARG A 1 106 ? -11.328 11.43 -1.394 1 94.25 106 ARG A CA 1
ATOM 841 C C . ARG A 1 106 ? -11.203 12.922 -1.691 1 94.25 106 ARG A C 1
ATOM 843 O O . ARG A 1 106 ? -10.094 13.461 -1.729 1 94.25 106 ARG A O 1
ATOM 850 N N . GLU A 1 107 ? -12.258 13.586 -1.816 1 93 107 GLU A N 1
ATOM 851 C CA . GLU A 1 107 ? -12.289 15 -2.152 1 93 107 GLU A CA 1
ATOM 852 C C . GLU A 1 107 ? -11.828 15.859 -0.974 1 93 107 GLU A C 1
ATOM 854 O O . GLU A 1 107 ? -11.258 16.938 -1.165 1 93 107 GLU A O 1
ATOM 859 N N . SER A 1 108 ? -12.008 15.359 0.176 1 92.81 108 SER A N 1
ATOM 8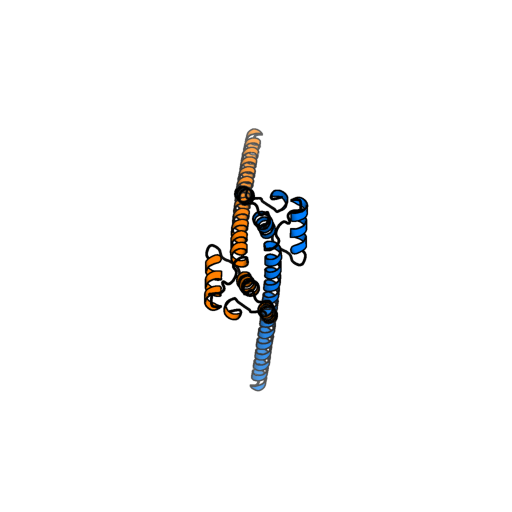60 C CA . SER A 1 108 ? -11.664 16.125 1.367 1 92.81 108 SER A CA 1
ATOM 861 C C . SER A 1 108 ? -10.164 16.125 1.626 1 92.81 108 SER A C 1
ATOM 863 O O . SER A 1 108 ? -9.656 16.922 2.406 1 92.81 108 SER A O 1
ATOM 865 N N . LYS A 1 109 ? -9.445 15.125 1.062 1 91.06 109 LYS A N 1
ATOM 866 C CA . LYS A 1 109 ? -7.992 15 1.176 1 91.06 109 LYS A CA 1
ATOM 867 C C . LYS A 1 109 ? -7.547 15.094 2.633 1 91.06 109 LYS A C 1
ATOM 869 O O . LYS A 1 109 ? -6.75 15.961 2.992 1 91.06 109 LYS A O 1
ATOM 874 N N . PRO A 1 110 ? -7.996 14.141 3.398 1 94.06 110 PRO A N 1
ATOM 875 C CA . PRO A 1 110 ? -7.648 14.188 4.82 1 94.06 110 PRO A CA 1
ATOM 876 C C . PRO A 1 110 ? -6.141 14.117 5.059 1 94.06 110 PRO A C 1
ATOM 878 O O . PRO A 1 110 ? -5.43 13.406 4.344 1 94.06 110 PRO A O 1
ATOM 881 N N . GLU A 1 111 ? -5.688 14.805 6.082 1 91.38 111 GLU A N 1
ATOM 882 C CA . GLU A 1 111 ? -4.258 14.914 6.371 1 91.38 111 GLU A CA 1
ATOM 883 C C . GLU A 1 111 ? -3.746 13.656 7.07 1 91.38 111 GLU A C 1
ATOM 885 O O . GLU A 1 111 ? -2.555 13.344 7 1 91.38 111 GLU A O 1
ATOM 890 N N . ASP A 1 112 ? -4.59 13.133 7.793 1 95.62 112 ASP A N 1
ATOM 891 C CA . ASP A 1 112 ? -4.223 11.922 8.516 1 95.62 112 ASP A CA 1
ATOM 892 C C . ASP A 1 112 ? -5.449 11.055 8.805 1 95.62 112 ASP A C 1
ATOM 894 O O . ASP A 1 112 ? -6.559 11.383 8.383 1 95.62 112 ASP A O 1
ATOM 898 N N . LEU A 1 113 ? -5.18 9.906 9.43 1 97.5 113 LEU A N 1
ATOM 899 C CA . LEU A 1 113 ? -6.25 8.945 9.688 1 97.5 113 LEU A CA 1
ATOM 900 C C . LEU A 1 113 ? -7.297 9.539 10.625 1 97.5 113 LEU A C 1
ATOM 902 O O . LEU A 1 113 ? -8.492 9.266 10.469 1 97.5 113 LEU A O 1
ATOM 906 N N . ASP A 1 114 ? -6.938 10.312 11.547 1 96.56 114 ASP A N 1
ATOM 907 C CA . ASP A 1 114 ? -7.879 10.945 12.469 1 96.56 114 ASP A CA 1
ATOM 908 C C . ASP A 1 114 ? -8.82 11.891 11.719 1 96.56 114 ASP A C 1
ATOM 910 O O . ASP A 1 114 ? -10.023 11.914 11.992 1 96.56 114 ASP A O 1
ATOM 914 N N . ALA A 1 115 ? -8.336 12.594 10.812 1 94.81 115 ALA A N 1
ATOM 915 C CA . ALA A 1 115 ? -9.141 13.516 10.016 1 94.81 115 ALA A CA 1
ATOM 916 C C . ALA A 1 115 ? -10.102 12.758 9.102 1 94.81 115 ALA A C 1
ATOM 918 O O . ALA A 1 115 ? -11.195 13.242 8.797 1 94.81 115 ALA A O 1
ATOM 919 N N . ALA A 1 116 ? -9.695 11.648 8.648 1 95.38 116 ALA A N 1
ATOM 920 C CA . ALA A 1 116 ? -10.531 10.828 7.77 1 95.38 116 ALA A CA 1
ATOM 921 C C . ALA A 1 116 ? -11.695 10.211 8.531 1 95.38 116 ALA A C 1
ATOM 923 O O . ALA A 1 116 ? -12.797 10.078 8 1 95.38 116 ALA A O 1
ATOM 924 N N . ALA A 1 117 ? -11.398 9.812 9.695 1 93.06 117 ALA A N 1
ATOM 925 C CA . ALA A 1 117 ? -12.383 9.078 10.492 1 93.06 117 ALA A CA 1
ATOM 926 C C . ALA A 1 117 ? -13.391 10.031 11.133 1 93.06 117 ALA A C 1
ATOM 928 O O . ALA A 1 117 ? -14.57 9.703 11.258 1 93.06 117 ALA A O 1
ATOM 929 N N . MET B 1 1 ? 41.062 73.375 19.375 1 32.66 1 MET B N 1
ATOM 930 C CA . MET B 1 1 ? 39.625 73.188 19.188 1 32.66 1 MET B CA 1
ATOM 931 C C . MET B 1 1 ? 39.312 71.875 18.484 1 32.66 1 MET B C 1
ATOM 933 O O . MET B 1 1 ? 39.688 71.688 17.312 1 32.66 1 MET B O 1
ATOM 937 N N . ARG B 1 2 ? 39.406 70.688 19.203 1 36.28 2 ARG B N 1
ATOM 938 C CA . ARG B 1 2 ? 39.219 69.25 18.875 1 36.28 2 ARG B CA 1
ATOM 939 C C . ARG B 1 2 ? 37.75 69 18.453 1 36.28 2 ARG B C 1
ATOM 941 O O . ARG B 1 2 ? 36.844 69.312 19.188 1 36.28 2 ARG B O 1
ATOM 948 N N . LEU B 1 3 ? 37.438 69.062 17.109 1 37.91 3 LEU B N 1
ATOM 949 C CA . LEU B 1 3 ? 36.156 68.75 16.5 1 37.91 3 LEU B CA 1
ATOM 950 C C . LEU B 1 3 ? 35.75 67.312 16.891 1 37.91 3 LEU B C 1
ATOM 952 O O . LEU B 1 3 ? 36.438 66.375 16.578 1 37.91 3 LEU B O 1
ATOM 956 N N . GLU B 1 4 ? 35.188 67.062 18.078 1 39.78 4 GLU B N 1
ATOM 957 C CA . GLU B 1 4 ? 34.5 65.812 18.453 1 39.78 4 GLU B CA 1
ATOM 958 C C . GLU B 1 4 ? 33.375 65.562 17.484 1 39.78 4 GLU B C 1
ATOM 960 O O . GLU B 1 4 ? 32.5 66.375 17.25 1 39.78 4 GLU B O 1
ATOM 965 N N . GLY B 1 5 ? 33.594 64.812 16.344 1 38.94 5 GLY B N 1
ATOM 966 C CA . GLY B 1 5 ? 32.625 64.25 15.43 1 38.94 5 GLY B CA 1
ATOM 967 C C . GLY B 1 5 ? 31.531 63.469 16.125 1 38.94 5 GLY B C 1
ATOM 968 O O . GLY B 1 5 ? 31.812 62.469 16.812 1 38.94 5 GLY B O 1
ATOM 969 N N . ARG B 1 6 ? 30.531 64.062 16.688 1 41.47 6 ARG B N 1
ATOM 970 C CA . ARG B 1 6 ? 29.328 63.406 17.172 1 41.47 6 ARG B CA 1
ATOM 971 C C . ARG B 1 6 ? 28.703 62.531 16.109 1 41.47 6 ARG B C 1
ATOM 973 O O . ARG B 1 6 ? 28.266 63.031 15.062 1 41.47 6 ARG B O 1
ATOM 980 N N . HIS B 1 7 ? 29.281 61.406 15.82 1 41.56 7 HIS B N 1
ATOM 981 C CA . HIS B 1 7 ? 28.516 60.406 15.055 1 41.56 7 HIS B CA 1
ATOM 982 C C . HIS B 1 7 ? 27.125 60.188 15.656 1 41.56 7 HIS B C 1
ATOM 984 O O . HIS B 1 7 ? 27 59.75 16.797 1 41.56 7 HIS B O 1
ATOM 990 N N . GLY B 1 8 ? 26.234 61.094 15.508 1 35.53 8 GLY B N 1
ATOM 991 C CA . GLY B 1 8 ? 24.828 60.875 15.844 1 35.53 8 GLY B CA 1
ATOM 992 C C . GLY B 1 8 ? 24.297 59.531 15.391 1 35.53 8 GLY B C 1
ATOM 993 O O . GLY B 1 8 ? 24.359 59.219 14.203 1 35.53 8 GLY B O 1
ATOM 994 N N . CYS B 1 9 ? 24.5 58.469 16.141 1 45.06 9 CYS B N 1
ATOM 995 C CA . CYS B 1 9 ? 23.75 57.219 15.938 1 45.06 9 CYS B CA 1
ATOM 996 C C . CYS B 1 9 ? 22.297 57.5 15.625 1 45.06 9 CYS B C 1
ATOM 998 O O . CYS B 1 9 ? 21.578 58.094 16.453 1 45.06 9 CYS B O 1
ATOM 1000 N N . VAL B 1 10 ? 22.016 57.812 14.445 1 49.84 10 VAL B N 1
ATOM 1001 C CA . VAL B 1 10 ? 20.625 57.875 14.016 1 49.84 10 VAL B CA 1
ATOM 1002 C C . VAL B 1 10 ? 19.875 56.656 14.57 1 49.84 10 VAL B C 1
ATOM 1004 O O . VAL B 1 10 ? 20.172 55.5 14.219 1 49.84 10 VAL B O 1
ATOM 1007 N N . LYS B 1 11 ? 19.469 56.688 15.773 1 51.38 11 LYS B N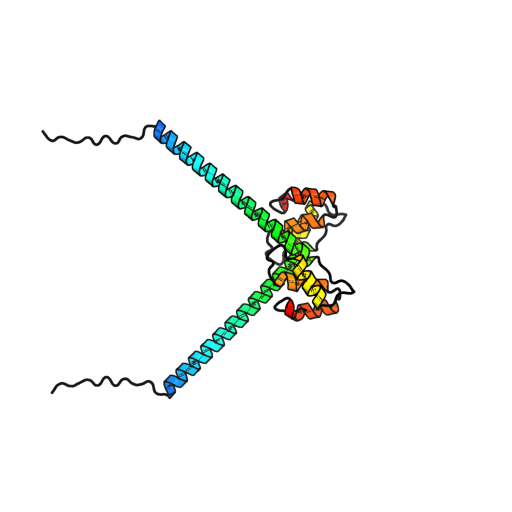 1
ATOM 1008 C CA . LYS B 1 11 ? 18.516 55.719 16.312 1 51.38 11 LYS B CA 1
ATOM 1009 C C . LYS B 1 11 ? 17.344 55.5 15.359 1 51.38 11 LYS B C 1
ATOM 1011 O O . LYS B 1 11 ? 16.75 56.469 14.875 1 51.38 11 LYS B O 1
ATOM 1016 N N . ALA B 1 12 ? 17.438 54.469 14.648 1 58 12 ALA B N 1
ATOM 1017 C CA . ALA B 1 12 ? 16.25 54.125 13.859 1 58 12 ALA B CA 1
ATOM 1018 C C . ALA B 1 12 ? 14.977 54.5 14.609 1 58 12 ALA B C 1
ATOM 1020 O O . ALA B 1 12 ? 14.852 54.219 15.805 1 58 12 ALA B O 1
ATOM 1021 N N . THR B 1 13 ? 14.242 55.438 14.102 1 61.94 13 THR B N 1
ATOM 1022 C CA . THR B 1 13 ? 13.016 55.906 14.734 1 61.94 13 THR B CA 1
ATOM 1023 C C . THR B 1 13 ? 12.039 54.75 14.961 1 61.94 13 THR B C 1
ATOM 1025 O O . THR B 1 13 ? 12.117 53.75 14.273 1 61.94 13 THR B O 1
ATOM 1028 N N . ARG B 1 14 ? 11.297 54.812 16.062 1 67.44 14 ARG B N 1
ATOM 1029 C CA . ARG B 1 14 ? 10.258 53.844 16.453 1 67.44 14 ARG B CA 1
ATOM 1030 C C . ARG B 1 14 ? 9.414 53.438 15.258 1 67.44 14 ARG B C 1
ATOM 1032 O O . ARG B 1 14 ? 8.984 52.281 15.172 1 67.44 14 ARG B O 1
ATOM 1039 N N . GLN B 1 15 ? 9.312 54.344 14.352 1 69.69 15 GLN B N 1
ATOM 1040 C CA . GLN B 1 15 ? 8.516 54.031 13.164 1 69.69 15 GLN B CA 1
ATOM 1041 C C . GLN B 1 15 ? 9.258 53.094 12.227 1 69.69 15 GLN B C 1
ATOM 1043 O O . GLN B 1 15 ? 8.656 52.219 11.633 1 69.69 15 GLN B O 1
ATOM 1048 N N . GLU B 1 16 ? 10.578 53.375 12.031 1 67.25 16 GLU B N 1
ATOM 1049 C CA . GLU B 1 16 ? 11.383 52.5 11.18 1 67.25 16 GLU B CA 1
ATOM 1050 C C . GLU B 1 16 ? 11.484 51.094 11.766 1 67.25 16 GLU B C 1
ATOM 1052 O O . GLU B 1 16 ? 11.453 50.094 11.031 1 67.25 16 GLU B O 1
ATOM 1057 N N . GLU B 1 17 ? 11.609 51.094 13.117 1 69 17 GLU B N 1
ATOM 1058 C CA . GLU B 1 17 ? 11.656 49.812 13.789 1 69 17 GLU B CA 1
ATOM 1059 C C . GLU B 1 17 ? 10.328 49.062 13.648 1 69 17 GLU B C 1
ATOM 1061 O O . GLU B 1 17 ? 10.312 47.844 13.438 1 69 17 GLU B O 1
ATOM 1066 N N . ALA B 1 18 ? 9.312 49.844 13.766 1 71.12 18 ALA B N 1
ATOM 1067 C CA . ALA B 1 18 ? 7.984 49.281 13.609 1 71.12 18 ALA B CA 1
ATOM 1068 C C . ALA B 1 18 ? 7.773 48.781 12.18 1 71.12 18 ALA B C 1
ATOM 1070 O O . ALA B 1 18 ? 7.211 47.688 11.961 1 71.12 18 ALA B O 1
ATOM 1071 N N . ALA B 1 19 ? 8.312 49.531 11.219 1 71.94 19 ALA B N 1
ATOM 1072 C CA . ALA B 1 19 ? 8.195 49.125 9.812 1 71.94 19 ALA B CA 1
ATOM 1073 C C . ALA B 1 19 ? 9.039 47.875 9.523 1 71.94 19 ALA B C 1
ATOM 1075 O O . ALA B 1 19 ? 8.617 47 8.773 1 71.94 19 ALA B O 1
ATOM 1076 N N . GLY B 1 20 ? 10.156 47.781 10.117 1 70 20 GLY B N 1
ATOM 1077 C CA . GLY B 1 20 ? 11 46.625 9.984 1 70 20 GLY B CA 1
ATOM 1078 C C . GLY B 1 20 ? 10.383 45.344 10.57 1 70 20 GLY B C 1
ATOM 1079 O O . GLY B 1 20 ? 10.453 44.281 9.969 1 70 20 GLY B O 1
ATOM 1080 N N . GLU B 1 21 ? 9.781 45.625 11.773 1 75.94 21 GLU B N 1
ATOM 1081 C CA . GLU B 1 21 ? 9.133 44.5 12.438 1 75.94 21 GLU B CA 1
ATOM 1082 C C . GLU B 1 21 ? 7.922 44.031 11.648 1 75.94 21 GLU B C 1
ATOM 1084 O O . GLU B 1 21 ? 7.684 42.812 11.539 1 75.94 21 GLU B O 1
ATOM 1089 N N . ALA B 1 22 ? 7.168 44.938 11.062 1 79.44 22 ALA B N 1
ATOM 1090 C CA . ALA B 1 22 ? 6.02 44.594 10.227 1 79.44 22 ALA B CA 1
ATOM 1091 C C . ALA B 1 22 ? 6.461 43.844 8.977 1 79.44 22 ALA B C 1
ATOM 1093 O O . ALA B 1 22 ? 5.812 42.875 8.562 1 79.44 22 ALA B O 1
ATOM 1094 N N . THR B 1 23 ? 7.594 44.281 8.383 1 79.12 23 THR B N 1
ATOM 1095 C CA . THR B 1 23 ? 8.117 43.625 7.199 1 79.12 23 THR B CA 1
ATOM 1096 C C . THR B 1 23 ? 8.633 42.219 7.543 1 79.12 23 THR B C 1
ATOM 1098 O O . THR B 1 23 ? 8.422 41.281 6.785 1 79.12 23 THR B O 1
ATOM 1101 N N . ALA B 1 24 ? 9.234 42.188 8.703 1 79.12 24 ALA B N 1
ATOM 1102 C CA . ALA B 1 24 ? 9.742 40.875 9.148 1 79.12 24 ALA B CA 1
ATOM 1103 C C . ALA B 1 24 ? 8.602 39.938 9.453 1 79.12 24 ALA B C 1
ATOM 1105 O O . ALA B 1 24 ? 8.672 38.75 9.117 1 79.12 24 ALA B O 1
ATOM 1106 N N . GLU B 1 25 ? 7.52 40.531 10.078 1 77 25 GLU B N 1
ATOM 1107 C CA . GLU B 1 25 ? 6.344 39.719 10.383 1 77 25 GLU B CA 1
ATOM 1108 C C . GLU B 1 25 ? 5.645 39.25 9.109 1 77 25 GLU B C 1
ATOM 1110 O O . GLU B 1 25 ? 5.219 38.094 9.008 1 77 25 GLU B O 1
ATOM 1115 N N . LEU B 1 26 ? 5.629 40.094 8.125 1 76.62 26 LEU B N 1
ATOM 1116 C CA . LEU B 1 26 ? 5.012 39.75 6.844 1 76.62 26 LEU B CA 1
ATOM 1117 C C . LEU B 1 26 ? 5.828 38.688 6.113 1 76.62 26 LEU B C 1
ATOM 1119 O O . LEU B 1 26 ? 5.262 37.781 5.508 1 76.62 26 LEU B O 1
ATOM 1123 N N . LYS B 1 27 ? 7.137 38.906 6.25 1 74.5 27 LYS B N 1
ATOM 1124 C CA . LYS B 1 27 ? 8.008 37.906 5.633 1 74.5 27 LYS B CA 1
ATOM 1125 C C . LYS B 1 27 ? 7.867 36.531 6.32 1 74.5 27 LYS B C 1
ATOM 1127 O O . LYS B 1 27 ? 7.797 35.5 5.652 1 74.5 27 LYS B O 1
ATOM 1132 N N . ARG B 1 28 ? 7.789 36.562 7.641 1 76.38 28 ARG B N 1
ATOM 1133 C CA . ARG B 1 28 ? 7.625 35.344 8.398 1 76.38 28 ARG B CA 1
ATOM 1134 C C . ARG B 1 28 ? 6.281 34.688 8.094 1 76.38 28 ARG B C 1
ATOM 1136 O O . ARG B 1 28 ? 6.203 33.469 7.941 1 76.38 28 ARG B O 1
ATOM 1143 N N . GLU B 1 29 ? 5.254 35.5 7.93 1 75.69 29 GLU B N 1
ATOM 1144 C CA . GLU B 1 29 ? 3.928 34.969 7.59 1 75.69 29 GLU B CA 1
ATOM 1145 C C . GLU B 1 29 ? 3.9 34.406 6.176 1 75.69 29 GLU B C 1
ATOM 1147 O O . GLU B 1 29 ? 3.279 33.375 5.926 1 75.69 29 GLU B O 1
ATOM 1152 N N . SER B 1 30 ? 4.648 35.062 5.324 1 74.38 30 SER B N 1
ATOM 1153 C CA . SER B 1 30 ? 4.715 34.594 3.945 1 74.38 30 SER B CA 1
ATOM 1154 C C . SER B 1 30 ? 5.488 33.281 3.85 1 74.38 30 SER B C 1
ATOM 1156 O O . SER B 1 30 ? 5.094 32.375 3.113 1 74.38 30 SER B O 1
ATOM 1158 N N . PHE B 1 31 ? 6.523 33.25 4.668 1 75.81 31 PHE B N 1
ATOM 1159 C CA . PHE B 1 31 ? 7.32 32.031 4.684 1 75.81 31 PHE B CA 1
ATOM 1160 C C . PHE B 1 31 ? 6.531 30.891 5.281 1 75.81 31 PHE B C 1
ATOM 1162 O O . PHE B 1 31 ? 6.598 29.766 4.789 1 75.81 31 PHE B O 1
ATOM 1169 N N . SER B 1 32 ? 5.797 31.219 6.301 1 76.75 32 SER B N 1
ATOM 1170 C CA . SER B 1 32 ? 4.973 30.203 6.945 1 76.75 32 SER B CA 1
ATOM 1171 C C . SER B 1 32 ? 3.885 29.688 6.004 1 76.75 32 SER B C 1
ATOM 1173 O O . SER B 1 32 ? 3.65 28.484 5.91 1 76.75 32 SER B O 1
ATOM 1175 N N . ALA B 1 33 ? 3.324 30.625 5.32 1 76.25 33 ALA B N 1
ATOM 1176 C CA . ALA B 1 33 ? 2.285 30.266 4.359 1 76.25 33 ALA B CA 1
ATOM 1177 C C . ALA B 1 33 ? 2.855 29.422 3.223 1 76.25 33 ALA B C 1
ATOM 1179 O O . ALA B 1 33 ? 2.242 28.438 2.807 1 76.25 33 ALA B O 1
ATOM 1180 N N . CYS B 1 34 ? 4 29.844 2.781 1 78.81 34 CYS B N 1
ATOM 1181 C CA . CYS B 1 34 ? 4.645 29.094 1.708 1 78.81 34 CYS B CA 1
ATOM 1182 C C . CYS B 1 34 ? 5.031 27.703 2.176 1 78.81 34 CYS B C 1
ATOM 1184 O O . CYS B 1 34 ? 4.867 26.734 1.438 1 78.81 34 CYS B O 1
ATOM 1186 N N . SER B 1 35 ? 5.445 27.656 3.42 1 82.75 35 SER B N 1
ATOM 1187 C CA . SER B 1 35 ? 5.836 26.359 3.982 1 82.75 35 SER B CA 1
ATOM 1188 C C . SER B 1 35 ? 4.633 25.438 4.145 1 82.75 35 SER B C 1
ATOM 1190 O O . SER B 1 35 ? 4.723 24.25 3.873 1 82.75 35 SER B O 1
ATOM 1192 N N . GLU B 1 36 ? 3.596 26.109 4.566 1 81.62 36 GLU B N 1
ATOM 1193 C CA . GLU B 1 36 ? 2.369 25.328 4.738 1 81.62 36 GLU B CA 1
ATOM 1194 C C . GLU B 1 36 ? 1.856 24.797 3.402 1 81.62 36 GLU B C 1
ATOM 1196 O O . GLU B 1 36 ? 1.395 23.656 3.316 1 81.62 36 GLU B O 1
ATOM 1201 N N . LEU B 1 37 ? 1.971 25.609 2.379 1 82.38 37 LEU B N 1
ATOM 1202 C CA . LEU B 1 37 ? 1.537 25.203 1.048 1 82.38 37 LEU B CA 1
ATOM 1203 C C . LEU B 1 37 ? 2.416 24.078 0.513 1 82.38 37 LEU B C 1
ATOM 1205 O O . LEU B 1 37 ? 1.917 23.125 -0.11 1 82.38 37 LEU B O 1
ATOM 1209 N N . THR B 1 38 ? 3.617 24.234 0.913 1 85.81 38 THR B N 1
ATOM 1210 C CA . THR B 1 38 ? 4.551 23.203 0.464 1 85.81 38 THR B CA 1
ATOM 1211 C C . THR B 1 38 ? 4.293 21.891 1.188 1 85.81 38 THR B C 1
ATOM 1213 O O . THR B 1 38 ? 4.359 20.828 0.58 1 85.81 38 THR B O 1
ATOM 1216 N N . ASP B 1 39 ? 3.971 22.031 2.396 1 87.06 39 ASP B N 1
ATOM 1217 C CA . ASP B 1 39 ? 3.688 20.844 3.189 1 87.06 39 ASP B CA 1
ATOM 1218 C C . ASP B 1 39 ? 2.396 20.172 2.727 1 87.06 39 ASP B C 1
ATOM 1220 O O . ASP B 1 39 ? 2.32 18.938 2.664 1 87.06 39 ASP B O 1
ATOM 1224 N N . GLN B 1 40 ? 1.481 21.031 2.406 1 87.25 40 GLN B N 1
ATOM 1225 C CA . GLN B 1 40 ? 0.216 20.5 1.913 1 87.25 40 GLN B CA 1
ATOM 1226 C C . GLN B 1 40 ? 0.402 19.781 0.574 1 87.25 40 GLN B C 1
ATOM 1228 O O . GLN B 1 40 ? -0.144 18.703 0.358 1 87.25 40 GLN B O 1
ATOM 1233 N N . ARG B 1 41 ? 1.153 20.391 -0.209 1 89.88 41 ARG B N 1
ATOM 1234 C CA . ARG B 1 41 ? 1.41 19.781 -1.513 1 89.88 41 ARG B CA 1
ATOM 1235 C C . ARG B 1 41 ? 2.123 18.438 -1.367 1 89.88 41 ARG B C 1
ATOM 1237 O O . ARG B 1 41 ? 1.795 17.484 -2.064 1 89.88 41 ARG B O 1
ATOM 1244 N N . ARG B 1 42 ? 3.023 18.453 -0.478 1 91.69 42 ARG B N 1
ATOM 1245 C CA . ARG B 1 42 ? 3.744 17.219 -0.227 1 91.69 42 ARG B CA 1
ATOM 1246 C C . ARG B 1 42 ? 2.803 16.125 0.278 1 91.69 42 ARG B C 1
ATOM 1248 O O . ARG B 1 42 ? 2.861 14.984 -0.181 1 91.69 42 ARG B O 1
ATOM 1255 N N . ARG B 1 43 ? 1.96 16.531 1.106 1 91 43 ARG B N 1
ATOM 1256 C CA . ARG B 1 43 ? 1.012 15.578 1.663 1 91 43 ARG B CA 1
ATOM 1257 C C . ARG B 1 43 ? 0.069 15.055 0.585 1 91 43 ARG B C 1
ATOM 1259 O O . ARG B 1 43 ? -0.23 13.859 0.544 1 91 43 ARG B O 1
ATOM 1266 N N . GLU B 1 44 ? -0.337 15.898 -0.194 1 92.5 44 GLU B N 1
ATOM 1267 C CA . GLU B 1 44 ? -1.23 15.492 -1.275 1 92.5 44 GLU B CA 1
ATOM 1268 C C . GLU B 1 44 ? -0.539 14.523 -2.23 1 92.5 44 GLU B C 1
ATOM 1270 O O . GLU B 1 44 ? -1.144 13.555 -2.678 1 92.5 44 GLU B O 1
ATOM 1275 N N . GLU B 1 45 ? 0.657 14.812 -2.494 1 93.38 45 GLU B N 1
ATOM 1276 C CA . GLU B 1 45 ? 1.421 13.93 -3.367 1 93.38 45 GLU B CA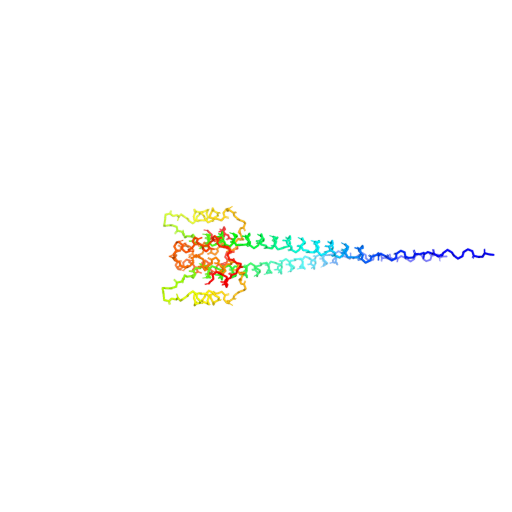 1
ATOM 1277 C C . GLU B 1 45 ? 1.606 12.555 -2.732 1 93.38 45 GLU B C 1
ATOM 1279 O O . GLU B 1 45 ? 1.514 11.531 -3.416 1 93.38 45 GLU B O 1
ATOM 1284 N N . GLU B 1 46 ? 1.865 12.609 -1.467 1 94.69 46 GLU B N 1
ATOM 1285 C CA . GLU B 1 46 ? 2.023 11.352 -0.752 1 94.69 46 GLU B CA 1
ATOM 1286 C C . GLU B 1 46 ? 0.726 10.547 -0.752 1 94.69 46 GLU B C 1
ATOM 1288 O O . GLU B 1 46 ? 0.749 9.32 -0.861 1 94.69 46 GLU B O 1
ATOM 1293 N N . LEU B 1 47 ? -0.343 11.211 -0.646 1 96 47 LEU B N 1
ATOM 1294 C CA . LEU B 1 47 ? -1.642 10.555 -0.684 1 96 47 LEU B CA 1
ATOM 1295 C C . LEU B 1 47 ? -1.896 9.93 -2.053 1 96 47 LEU B C 1
ATOM 1297 O O . LEU B 1 47 ? -2.344 8.789 -2.146 1 96 47 LEU B O 1
ATOM 1301 N N . LEU B 1 48 ? -1.585 10.641 -3.072 1 95.06 48 LEU B N 1
ATOM 1302 C CA . LEU B 1 48 ? -1.763 10.141 -4.43 1 95.06 48 LEU B CA 1
ATOM 1303 C C . LEU B 1 48 ? -0.89 8.914 -4.672 1 95.06 48 LEU B C 1
ATOM 1305 O O . LEU B 1 48 ? -1.335 7.941 -5.289 1 95.06 48 LEU B O 1
ATOM 1309 N N . ALA B 1 49 ? 0.285 8.961 -4.199 1 96.25 49 ALA B N 1
ATOM 1310 C CA . ALA B 1 49 ? 1.177 7.812 -4.316 1 96.25 49 ALA B CA 1
ATOM 1311 C C . ALA B 1 49 ? 0.612 6.602 -3.574 1 96.25 49 ALA B C 1
ATOM 1313 O O . ALA B 1 49 ? 0.678 5.477 -4.074 1 96.25 49 ALA B O 1
ATOM 1314 N N . ALA B 1 50 ? 0.076 6.844 -2.42 1 97.88 50 ALA B N 1
ATOM 1315 C CA . ALA B 1 50 ? -0.503 5.758 -1.636 1 97.88 50 ALA B CA 1
ATOM 1316 C C . ALA B 1 50 ? -1.707 5.148 -2.348 1 97.88 50 ALA B C 1
ATOM 1318 O O . ALA B 1 50 ? -1.919 3.934 -2.295 1 97.88 50 ALA B O 1
ATOM 1319 N N . PHE B 1 51 ? -2.516 5.945 -3.045 1 97.69 51 PHE B N 1
ATOM 1320 C CA . PHE B 1 51 ? -3.625 5.434 -3.842 1 97.69 51 PHE B CA 1
ATOM 1321 C C . PHE B 1 51 ? -3.117 4.547 -4.973 1 97.69 51 PHE B C 1
ATOM 1323 O O . PHE B 1 51 ? -3.73 3.527 -5.297 1 97.69 51 PHE B O 1
ATOM 1330 N N . ALA B 1 52 ? -2.045 5.004 -5.547 1 97.94 52 ALA B N 1
ATOM 1331 C CA . ALA B 1 52 ? -1.47 4.203 -6.625 1 97.94 52 ALA B CA 1
ATOM 1332 C C . 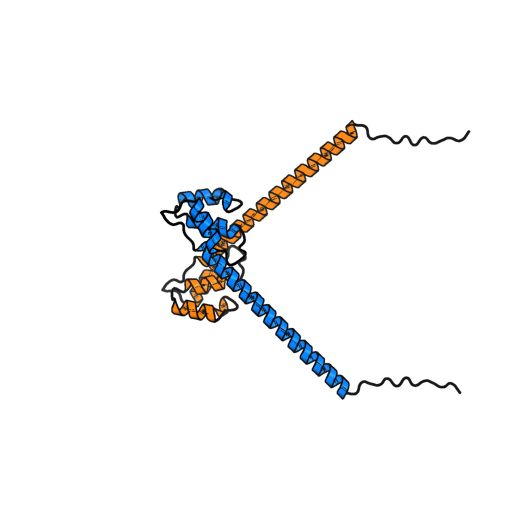ALA B 1 52 ? -1.008 2.844 -6.113 1 97.94 52 ALA B C 1
ATOM 1334 O O . ALA B 1 52 ? -1.25 1.817 -6.754 1 97.94 52 ALA B O 1
ATOM 1335 N N . VAL B 1 53 ? -0.365 2.828 -4.988 1 98.56 53 VAL B N 1
ATOM 1336 C CA . VAL B 1 53 ? 0.069 1.576 -4.379 1 98.56 53 VAL B CA 1
ATOM 1337 C C . VAL B 1 53 ? -1.145 0.696 -4.086 1 98.56 53 VAL B C 1
ATOM 1339 O O . VAL B 1 53 ? -1.13 -0.505 -4.363 1 98.56 53 VAL B O 1
ATOM 1342 N N . ALA B 1 54 ? -2.188 1.277 -3.559 1 98.5 54 ALA B N 1
ATOM 1343 C CA . ALA B 1 54 ? -3.404 0.533 -3.244 1 98.5 54 ALA B CA 1
ATOM 1344 C C . ALA B 1 54 ? -4.004 -0.096 -4.5 1 98.5 54 ALA B C 1
ATOM 1346 O O . ALA B 1 54 ? -4.488 -1.23 -4.465 1 98.5 54 ALA B O 1
ATOM 1347 N N . ARG B 1 55 ? -3.973 0.606 -5.605 1 97.75 55 ARG B N 1
ATOM 1348 C CA . ARG B 1 55 ? -4.488 0.093 -6.871 1 97.75 55 ARG B CA 1
ATOM 1349 C C . ARG B 1 55 ? -3.715 -1.143 -7.316 1 97.75 55 ARG B C 1
ATOM 1351 O O . ARG B 1 55 ? -4.312 -2.141 -7.727 1 97.75 55 ARG B O 1
ATOM 1358 N N . VAL B 1 56 ? -2.438 -1.07 -7.215 1 98.56 56 VAL B N 1
ATOM 1359 C CA . VAL B 1 56 ? -1.58 -2.188 -7.602 1 98.56 56 VAL B CA 1
ATOM 1360 C C . VAL B 1 56 ? -1.859 -3.389 -6.699 1 98.56 56 VAL B C 1
ATOM 1362 O O . VAL B 1 56 ? -2.049 -4.504 -7.188 1 98.56 56 VAL B O 1
ATOM 1365 N N . LEU B 1 57 ? -1.944 -3.154 -5.406 1 98.56 57 LEU B N 1
ATOM 1366 C CA . LEU B 1 57 ? -2.084 -4.234 -4.434 1 98.56 57 LEU B CA 1
ATOM 1367 C C . LEU B 1 57 ? -3.469 -4.867 -4.52 1 98.56 57 LEU B C 1
ATOM 1369 O O . LEU B 1 57 ? -3.666 -6.004 -4.086 1 98.56 57 LEU B O 1
ATOM 1373 N N . ALA B 1 58 ? -4.402 -4.176 -5.098 1 97.06 58 ALA B N 1
ATOM 1374 C CA . ALA B 1 58 ? -5.773 -4.672 -5.188 1 97.06 58 ALA B CA 1
ATOM 1375 C C . ALA B 1 58 ? -5.969 -5.516 -6.445 1 97.06 58 ALA B C 1
ATOM 1377 O O . ALA B 1 58 ? -6.961 -6.234 -6.57 1 97.06 58 ALA B O 1
ATOM 1378 N N . ARG B 1 59 ? -5.078 -5.426 -7.387 1 97.69 59 ARG B N 1
ATOM 1379 C CA . ARG B 1 59 ? -5.238 -6.113 -8.664 1 97.69 59 ARG B CA 1
ATOM 1380 C C . ARG B 1 59 ? -5.008 -7.613 -8.508 1 97.69 59 ARG B C 1
ATOM 1382 O O . ARG B 1 59 ? -3.914 -8.047 -8.133 1 97.69 59 ARG B O 1
ATOM 1389 N N . ARG B 1 60 ? -5.953 -8.406 -8.859 1 97.5 60 ARG B N 1
ATOM 1390 C CA . ARG B 1 60 ? -5.867 -9.867 -8.805 1 97.5 60 ARG B CA 1
ATOM 1391 C C . ARG B 1 60 ? -5.676 -10.461 -10.195 1 97.5 60 ARG B C 1
ATOM 1393 O O . ARG B 1 60 ? -6.121 -9.883 -11.188 1 97.5 60 ARG B O 1
ATOM 1400 N N . LYS B 1 61 ? -5.043 -11.578 -10.141 1 97.62 61 LYS B N 1
ATOM 1401 C CA . LYS B 1 61 ? -4.914 -12.297 -11.406 1 97.62 61 LYS B CA 1
ATOM 1402 C C . LYS B 1 61 ? -6.266 -12.828 -11.875 1 97.62 61 LYS B C 1
ATOM 1404 O O . LYS B 1 61 ? -7 -13.445 -11.102 1 97.62 61 LYS B O 1
ATOM 1409 N N . LEU B 1 62 ? -6.512 -12.578 -13.094 1 97.25 62 LEU B N 1
ATOM 1410 C CA . LEU B 1 62 ? -7.727 -13.125 -13.688 1 97.25 62 LEU B CA 1
ATOM 1411 C C . LEU B 1 62 ? -7.508 -14.562 -14.148 1 97.25 62 LEU B C 1
ATOM 1413 O O . LEU B 1 62 ? -6.379 -14.953 -14.469 1 97.25 62 LEU B O 1
ATOM 1417 N N . PRO B 1 63 ? -8.57 -15.336 -14.242 1 95.38 63 PRO B N 1
ATOM 1418 C CA . PRO B 1 63 ? -8.438 -16.75 -14.586 1 95.38 63 PRO B CA 1
ATOM 1419 C C . PRO B 1 63 ? -7.777 -16.969 -15.945 1 95.38 63 PRO B C 1
ATOM 1421 O O . PRO B 1 63 ? -7.004 -17.922 -16.109 1 95.38 63 PRO B O 1
ATOM 1424 N N . HIS B 1 64 ? -7.988 -16.141 -16.844 1 96.62 64 HIS B N 1
ATOM 1425 C CA . HIS B 1 64 ? -7.508 -16.344 -18.203 1 96.62 64 HIS B CA 1
ATOM 1426 C C . HIS B 1 64 ? -6.105 -15.773 -18.391 1 96.62 64 HIS B C 1
ATOM 1428 O O . HIS B 1 64 ? -5.465 -16 -19.422 1 96.62 64 HIS B O 1
ATOM 1434 N N . GLU B 1 65 ? -5.68 -15.102 -17.422 1 97.12 65 GLU B N 1
ATOM 1435 C CA . GLU B 1 65 ? -4.371 -14.461 -17.531 1 97.12 65 GLU B CA 1
ATOM 1436 C C . GLU B 1 65 ? -3.246 -15.445 -17.234 1 97.12 65 GLU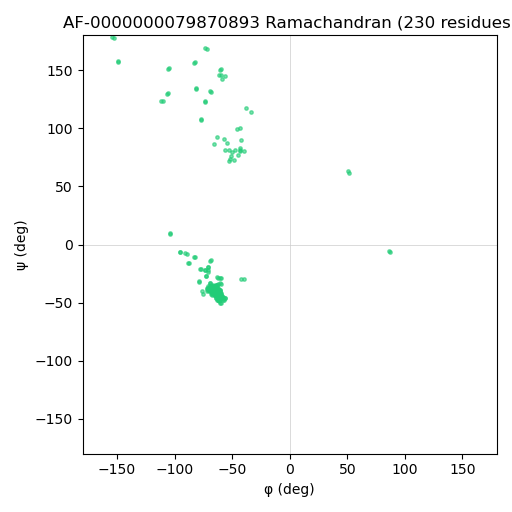 B C 1
ATOM 1438 O O . GLU B 1 65 ? -3.324 -16.203 -16.266 1 97.12 65 GLU B O 1
ATOM 1443 N N . THR B 1 66 ? -2.211 -15.406 -18.125 1 96.75 66 THR B N 1
ATOM 1444 C CA . THR B 1 66 ? -0.959 -16.047 -17.75 1 96.75 66 THR B CA 1
ATOM 1445 C C . THR B 1 66 ? -0.228 -15.242 -16.672 1 96.75 66 THR B C 1
ATOM 1447 O O . THR B 1 66 ? -0.587 -14.094 -16.406 1 96.75 66 THR B O 1
ATOM 1450 N N . PHE B 1 67 ? 0.777 -15.844 -16.109 1 96.06 67 PHE B N 1
ATOM 1451 C CA . PHE B 1 67 ? 1.567 -15.133 -15.109 1 96.06 67 PHE B CA 1
ATOM 1452 C C . PHE B 1 67 ? 2.264 -13.93 -15.734 1 96.06 67 PHE B C 1
ATOM 1454 O O . PHE B 1 67 ? 2.367 -12.875 -15.102 1 96.06 67 PHE B O 1
ATOM 1461 N N . MET B 1 68 ? 2.664 -14.055 -16.922 1 97.25 68 MET B N 1
ATOM 1462 C CA . MET B 1 68 ? 3.338 -12.953 -17.609 1 97.25 68 MET B CA 1
ATOM 1463 C C . MET B 1 68 ? 2.369 -11.812 -17.891 1 97.25 68 MET B C 1
ATOM 1465 O O . MET B 1 68 ? 2.717 -10.641 -17.719 1 97.25 68 MET B O 1
ATOM 1469 N N . GLU B 1 69 ? 1.169 -12.117 -18.25 1 98.12 69 GLU B N 1
ATOM 1470 C CA . GLU B 1 69 ? 0.154 -11.102 -18.484 1 98.12 69 GLU B CA 1
ATOM 1471 C C . GLU B 1 69 ? -0.238 -10.391 -17.188 1 98.12 69 GLU B C 1
ATOM 1473 O O . GLU B 1 69 ? -0.421 -9.172 -17.172 1 98.12 69 GLU B O 1
ATOM 1478 N N . TYR B 1 70 ? -0.382 -11.234 -16.219 1 98.25 70 TYR B N 1
ATOM 1479 C CA . TYR B 1 70 ? -0.71 -10.68 -14.906 1 98.25 70 TYR B CA 1
ATOM 1480 C C . TYR B 1 70 ? 0.378 -9.719 -14.438 1 98.25 70 TYR B C 1
ATOM 1482 O O . TYR B 1 70 ? 0.083 -8.625 -13.961 1 98.25 70 TYR B O 1
ATOM 1490 N N . LYS B 1 71 ? 1.646 -10.078 -14.656 1 98.25 71 LYS B N 1
ATOM 1491 C CA . LYS B 1 71 ? 2.777 -9.211 -14.344 1 98.25 71 LYS B CA 1
ATOM 1492 C C . LYS B 1 71 ? 2.672 -7.879 -15.078 1 98.25 71 LYS B C 1
ATOM 1494 O O . LYS B 1 71 ? 2.828 -6.812 -14.477 1 98.25 71 LYS B O 1
ATOM 1499 N N . LYS B 1 72 ? 2.41 -7.949 -16.312 1 98.06 72 LYS B N 1
ATOM 1500 C CA . LYS B 1 72 ? 2.271 -6.738 -17.109 1 98.06 72 LYS B CA 1
ATOM 1501 C C . LYS B 1 72 ? 1.096 -5.891 -16.641 1 98.06 72 LYS B C 1
ATOM 1503 O O . LYS B 1 72 ? 1.177 -4.66 -16.625 1 98.06 72 LYS B O 1
ATOM 1508 N N . ALA B 1 73 ? 0.061 -6.535 -16.312 1 98.38 73 ALA B N 1
ATOM 1509 C CA . ALA B 1 73 ? -1.122 -5.836 -15.812 1 98.38 73 ALA B CA 1
ATOM 1510 C C . ALA B 1 73 ? -0.817 -5.09 -14.516 1 98.38 73 ALA B C 1
ATOM 1512 O O . ALA B 1 73 ? -1.309 -3.979 -14.305 1 98.38 73 ALA B O 1
ATOM 1513 N N . LEU B 1 74 ? -0.022 -5.688 -13.688 1 98.5 74 LEU B N 1
ATOM 1514 C CA . LEU B 1 74 ? 0.368 -5.035 -12.445 1 98.5 74 LEU B CA 1
ATOM 1515 C C . LEU B 1 74 ? 1.165 -3.764 -12.719 1 98.5 74 LEU B C 1
ATOM 1517 O O . LEU B 1 74 ? 0.906 -2.719 -12.117 1 98.5 74 LEU B O 1
ATOM 1521 N N . ARG B 1 75 ? 2.088 -3.842 -13.648 1 98.19 75 ARG B N 1
ATOM 1522 C CA . ARG B 1 75 ? 2.877 -2.668 -14.016 1 98.19 75 ARG B CA 1
ATOM 1523 C C . ARG B 1 75 ? 1.991 -1.57 -14.594 1 98.19 75 ARG B C 1
ATOM 1525 O O . ARG B 1 75 ? 2.166 -0.392 -14.273 1 98.19 75 ARG B O 1
ATOM 1532 N N . ARG B 1 76 ? 1.015 -1.956 -15.281 1 97.94 76 ARG B N 1
ATOM 1533 C CA . ARG B 1 76 ? 0.089 -0.994 -15.867 1 97.94 76 ARG B CA 1
ATOM 1534 C C . ARG B 1 76 ? -0.764 -0.326 -14.797 1 97.94 76 ARG B C 1
ATOM 1536 O O . ARG B 1 76 ? -1.053 0.869 -14.883 1 97.94 76 ARG B O 1
ATOM 1543 N N . ALA B 1 77 ? -1.132 -1.063 -13.836 1 97.19 77 ALA B N 1
ATOM 1544 C CA . ALA B 1 77 ? -1.967 -0.537 -12.758 1 97.19 77 ALA B CA 1
ATOM 1545 C C . ALA B 1 77 ? -1.24 0.562 -11.992 1 97.19 77 ALA B C 1
ATOM 1547 O O . ALA B 1 77 ? -1.874 1.46 -11.43 1 97.19 77 ALA B O 1
ATOM 1548 N N . GLY B 1 78 ? 0.107 0.485 -11.969 1 96.56 78 GLY B N 1
ATOM 1549 C CA . GLY B 1 78 ? 0.887 1.441 -11.195 1 96.56 78 GLY B CA 1
ATOM 1550 C C . GLY B 1 78 ? 1.56 2.492 -12.062 1 96.56 78 GLY B C 1
ATOM 1551 O O . GLY B 1 78 ? 2.412 3.244 -11.578 1 96.56 78 GLY B O 1
ATOM 1552 N N . ASP B 1 79 ? 1.265 2.592 -13.297 1 93.44 79 ASP B N 1
ATOM 1553 C CA . ASP B 1 79 ? 2.031 3.354 -14.273 1 93.44 79 ASP B CA 1
ATOM 1554 C C . ASP B 1 79 ? 1.914 4.855 -14.023 1 93.44 79 ASP B C 1
ATOM 1556 O O . ASP B 1 79 ? 2.744 5.637 -14.484 1 93.44 79 ASP B O 1
ATOM 1560 N N . SER B 1 80 ? 0.946 5.262 -13.18 1 91.38 80 SER B N 1
ATOM 1561 C CA . SER B 1 80 ? 0.706 6.684 -12.961 1 91.38 80 SER B CA 1
ATOM 1562 C C . SER B 1 80 ? 1.673 7.258 -11.93 1 91.38 80 SER B C 1
ATOM 1564 O O . SER B 1 80 ? 1.767 8.477 -11.766 1 91.38 80 SER B O 1
ATOM 1566 N N . TYR B 1 81 ? 2.436 6.395 -11.211 1 93.31 81 TYR B N 1
ATOM 1567 C CA . TYR B 1 81 ? 3.34 6.824 -10.156 1 93.31 81 TYR B CA 1
ATOM 1568 C C . TYR B 1 81 ? 4.547 5.898 -10.055 1 93.31 81 TYR B C 1
ATOM 1570 O O . TYR B 1 81 ? 4.508 4.766 -10.547 1 93.31 81 TYR B O 1
ATOM 1578 N N . VAL B 1 82 ? 5.59 6.453 -9.484 1 93.88 82 VAL B N 1
ATOM 1579 C CA . VAL B 1 82 ? 6.738 5.598 -9.203 1 93.88 82 VAL B CA 1
ATOM 1580 C C . VAL B 1 82 ? 6.465 4.754 -7.965 1 93.88 82 VAL B C 1
ATOM 1582 O O . VAL B 1 82 ? 6.449 5.273 -6.844 1 93.88 82 VAL B O 1
ATOM 1585 N N . ILE B 1 83 ? 6.258 3.535 -8.18 1 97.31 83 ILE B N 1
ATOM 1586 C CA . ILE B 1 83 ? 5.965 2.607 -7.094 1 97.31 83 ILE B CA 1
ATOM 1587 C C . ILE B 1 83 ? 7.176 1.711 -6.84 1 97.31 83 ILE B C 1
ATOM 1589 O O . ILE B 1 83 ? 7.73 1.128 -7.777 1 97.31 83 ILE B O 1
ATOM 1593 N N . PRO B 1 84 ? 7.602 1.597 -5.625 1 96.69 84 PRO B N 1
ATOM 1594 C CA . PRO B 1 84 ? 8.727 0.71 -5.32 1 96.69 84 PRO B CA 1
ATOM 1595 C C . PRO B 1 84 ? 8.453 -0.744 -5.695 1 96.69 84 PRO B C 1
ATOM 1597 O O . PRO B 1 84 ? 7.32 -1.219 -5.555 1 96.69 84 PRO B O 1
ATOM 1600 N N . GLU B 1 85 ? 9.445 -1.497 -6.023 1 97.5 85 GLU B N 1
ATOM 1601 C CA . GLU B 1 85 ? 9.383 -2.844 -6.582 1 97.5 85 GLU B CA 1
ATOM 1602 C C . GLU B 1 85 ? 8.734 -3.818 -5.605 1 97.5 85 GLU B C 1
ATOM 1604 O O . GLU B 1 85 ? 7.934 -4.664 -6.004 1 97.5 85 GLU B O 1
ATOM 1609 N N . PRO B 1 86 ? 9 -3.695 -4.273 1 97.75 86 PRO B N 1
ATOM 1610 C CA . PRO B 1 86 ? 8.43 -4.688 -3.357 1 97.75 86 PRO B CA 1
ATOM 1611 C C . PRO B 1 86 ? 6.898 -4.711 -3.393 1 97.75 86 PRO B C 1
ATOM 1613 O O . PRO B 1 86 ? 6.293 -5.762 -3.168 1 97.75 86 PRO B O 1
ATOM 1616 N N . TYR B 1 87 ? 6.297 -3.598 -3.705 1 98.44 87 TYR B N 1
ATOM 1617 C CA . TYR B 1 87 ? 4.84 -3.574 -3.76 1 98.44 87 TYR B CA 1
ATOM 1618 C C . TYR B 1 87 ? 4.324 -4.402 -4.934 1 98.44 87 TYR B C 1
ATOM 1620 O O . TYR B 1 87 ? 3.275 -5.043 -4.836 1 98.44 87 TYR B O 1
ATOM 1628 N N . TYR B 1 88 ? 5.035 -4.375 -6.016 1 98.5 88 TYR B N 1
ATOM 1629 C CA . TYR B 1 88 ? 4.641 -5.211 -7.141 1 98.5 88 TYR B CA 1
ATOM 1630 C C . TYR B 1 88 ? 4.809 -6.691 -6.805 1 98.5 88 TYR B C 1
ATOM 1632 O O . TYR B 1 88 ? 3.977 -7.516 -7.18 1 98.5 88 TYR B O 1
ATOM 1640 N N . VAL B 1 89 ? 5.855 -7.02 -6.172 1 98.44 89 VAL B N 1
ATOM 1641 C CA . VAL B 1 89 ? 6.125 -8.398 -5.777 1 98.44 8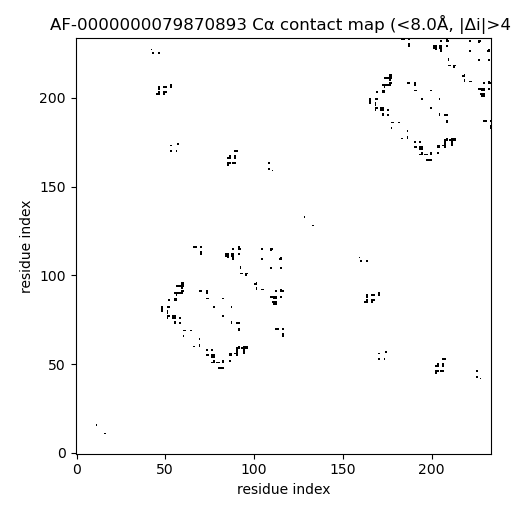9 VAL B CA 1
ATOM 1642 C C . VAL B 1 89 ? 5.008 -8.906 -4.867 1 98.44 89 VAL B C 1
ATOM 1644 O O . VAL B 1 89 ? 4.434 -9.969 -5.105 1 98.44 89 VAL B O 1
ATOM 1647 N N . VAL B 1 90 ? 4.707 -8.117 -3.861 1 98.44 90 VAL B N 1
ATOM 1648 C CA . VAL B 1 90 ? 3.676 -8.5 -2.904 1 98.44 90 VAL B CA 1
ATOM 1649 C C . VAL B 1 90 ? 2.326 -8.602 -3.609 1 98.44 90 VAL B C 1
ATOM 1651 O O . VAL B 1 90 ? 1.541 -9.516 -3.338 1 98.44 90 VAL B O 1
ATOM 1654 N N . ALA B 1 91 ? 2.033 -7.672 -4.531 1 98.62 91 ALA B N 1
ATOM 1655 C CA . ALA B 1 91 ? 0.8 -7.742 -5.309 1 98.62 91 ALA B CA 1
ATOM 1656 C C . ALA B 1 91 ? 0.708 -9.055 -6.078 1 98.62 91 ALA B C 1
ATOM 1658 O O . ALA B 1 91 ? -0.339 -9.711 -6.082 1 98.62 91 ALA B O 1
ATOM 1659 N N . PHE B 1 92 ? 1.793 -9.461 -6.723 1 98.69 92 PHE B N 1
ATOM 1660 C CA . PHE B 1 92 ? 1.828 -10.695 -7.5 1 98.69 92 PHE B CA 1
ATOM 1661 C C . PHE B 1 92 ? 1.567 -11.898 -6.609 1 98.69 92 PHE B C 1
ATOM 1663 O O . PHE B 1 92 ? 0.72 -12.742 -6.922 1 98.69 92 PHE B O 1
ATOM 1670 N N . ILE B 1 93 ? 2.223 -11.969 -5.496 1 98 93 ILE B N 1
ATOM 1671 C CA . ILE B 1 93 ? 2.121 -13.086 -4.566 1 98 93 ILE B CA 1
ATOM 1672 C C . ILE B 1 93 ? 0.688 -13.203 -4.055 1 98 93 ILE B C 1
ATOM 1674 O O . ILE B 1 93 ? 0.097 -14.289 -4.086 1 98 93 ILE B O 1
ATOM 1678 N N . ASN B 1 94 ? 0.131 -12.086 -3.631 1 97.12 94 ASN B N 1
ATOM 1679 C CA . ASN B 1 94 ? -1.197 -12.094 -3.029 1 97.12 94 ASN B CA 1
ATOM 1680 C C . ASN B 1 94 ? -2.287 -12.297 -4.078 1 97.12 94 ASN B C 1
ATOM 1682 O O . ASN B 1 94 ? -3.391 -12.734 -3.754 1 97.12 94 ASN B O 1
ATOM 1686 N N . GLY B 1 95 ? -1.935 -11.969 -5.336 1 97.56 95 GLY B N 1
ATOM 1687 C CA . GLY B 1 95 ? -2.967 -11.906 -6.359 1 97.56 95 GLY B CA 1
ATOM 1688 C C . GLY B 1 95 ? -3.094 -13.195 -7.156 1 97.56 95 GLY B C 1
ATOM 1689 O O . GLY B 1 95 ? -4.004 -13.328 -7.977 1 97.56 95 GLY B O 1
ATOM 1690 N N . VAL B 1 96 ? -2.275 -14.094 -6.977 1 95 96 VAL B N 1
ATOM 1691 C CA . VAL B 1 96 ? -2.275 -15.297 -7.797 1 95 96 VAL B CA 1
ATOM 1692 C C . VAL B 1 96 ? -3.494 -16.156 -7.457 1 95 96 VAL B C 1
ATOM 1694 O O . VAL B 1 96 ? -3.924 -16.984 -8.266 1 95 96 VAL B O 1
ATOM 1697 N N . GLY B 1 97 ? -4.109 -16.047 -6.324 1 87.56 97 GLY B N 1
ATOM 1698 C CA . GLY B 1 97 ? -5.402 -16.641 -6.023 1 87.56 97 GLY B CA 1
ATOM 1699 C C . GLY B 1 97 ? -5.301 -18.062 -5.523 1 87.56 97 GLY B C 1
ATOM 1700 O O . GLY B 1 97 ? -6.316 -18.703 -5.258 1 87.56 97 GLY B O 1
ATOM 1701 N N . CYS B 1 98 ? -4.121 -18.641 -5.516 1 90.25 98 CYS B N 1
ATOM 1702 C CA . CYS B 1 98 ? -3.896 -19.984 -5.004 1 90.25 98 CYS B CA 1
ATOM 1703 C C . CYS B 1 98 ? -3.061 -19.953 -3.729 1 90.25 98 CYS B C 1
ATOM 1705 O O . CYS B 1 98 ? -1.928 -19.469 -3.736 1 90.25 98 CYS B O 1
ATOM 1707 N N . GLU B 1 99 ? -3.662 -20.547 -2.68 1 92.38 99 GLU B N 1
ATOM 1708 C CA . GLU B 1 99 ? -3.004 -20.484 -1.379 1 92.38 99 GLU B CA 1
ATOM 1709 C C . GLU B 1 99 ? -1.656 -21.188 -1.402 1 92.38 99 GLU B C 1
ATOM 1711 O O . GLU B 1 99 ? -0.674 -20.703 -0.846 1 92.38 99 GLU B O 1
ATOM 1716 N N . HIS B 1 100 ? -1.705 -22.391 -1.969 1 93.19 100 HIS B N 1
ATOM 1717 C CA . HIS B 1 100 ? -0.472 -23.156 -2.031 1 93.19 100 HIS B CA 1
ATOM 1718 C C . HIS B 1 100 ? 0.616 -22.406 -2.789 1 93.19 100 HIS B C 1
ATOM 1720 O O . HIS B 1 100 ? 1.751 -22.312 -2.316 1 93.19 100 HIS B O 1
ATOM 1726 N N . LEU B 1 101 ? 0.272 -21.828 -3.906 1 93.38 101 LEU B N 1
ATOM 1727 C CA . LEU B 1 101 ? 1.231 -21.078 -4.703 1 93.38 101 LEU B CA 1
ATOM 1728 C C . LEU B 1 101 ? 1.682 -19.812 -3.965 1 93.38 101 LEU B C 1
ATOM 1730 O O . LEU B 1 101 ? 2.863 -19.469 -3.99 1 93.38 101 LEU B O 1
ATOM 1734 N N . THR B 1 102 ? 0.746 -19.188 -3.35 1 94.62 102 THR B N 1
ATOM 1735 C CA . THR B 1 102 ? 1.066 -18.016 -2.559 1 94.62 102 THR B CA 1
ATOM 1736 C C . THR B 1 102 ? 2.111 -18.344 -1.495 1 94.62 102 THR B C 1
ATOM 1738 O O . THR B 1 102 ? 3.08 -17.594 -1.32 1 94.62 102 THR B O 1
ATOM 1741 N N . HIS B 1 103 ? 1.906 -19.422 -0.826 1 94.94 103 HIS B N 1
ATOM 1742 C CA . HIS B 1 103 ? 2.84 -19.844 0.21 1 94.94 103 HIS B CA 1
ATOM 1743 C C . HIS B 1 103 ? 4.227 -20.094 -0.37 1 94.94 103 HIS B C 1
ATOM 1745 O O . HIS B 1 103 ? 5.23 -19.641 0.183 1 94.94 103 HIS B O 1
ATOM 1751 N N . LEU B 1 104 ? 4.305 -20.797 -1.437 1 94.62 104 LEU B N 1
ATOM 1752 C CA . LEU B 1 104 ? 5.574 -21.094 -2.09 1 94.62 104 LEU B CA 1
ATOM 1753 C C . LEU B 1 104 ? 6.285 -19.812 -2.521 1 94.62 104 LEU B C 1
ATOM 1755 O O . LEU B 1 104 ? 7.492 -19.672 -2.316 1 94.62 104 LEU B O 1
ATOM 1759 N N . LEU B 1 105 ? 5.527 -18.938 -3.047 1 95.5 105 LEU B N 1
ATOM 1760 C CA . LEU B 1 105 ? 6.105 -17.688 -3.516 1 95.5 105 LEU B CA 1
ATOM 1761 C C . LEU B 1 105 ? 6.613 -16.844 -2.346 1 95.5 105 LEU B C 1
ATOM 1763 O O . LEU B 1 105 ? 7.672 -16.219 -2.434 1 95.5 105 LEU B O 1
ATOM 1767 N N . ARG B 1 106 ? 5.859 -16.828 -1.28 1 94.31 106 ARG B N 1
ATOM 1768 C CA . ARG B 1 106 ? 6.289 -16.094 -0.091 1 94.31 106 ARG B CA 1
ATOM 1769 C C . ARG B 1 106 ? 7.602 -16.656 0.448 1 94.31 106 ARG B C 1
ATOM 1771 O O . ARG B 1 106 ? 8.5 -15.898 0.827 1 94.31 106 ARG B O 1
ATOM 1778 N N . GLU B 1 107 ? 7.75 -17.891 0.422 1 93.06 107 GLU B N 1
ATOM 1779 C CA . GLU B 1 107 ? 8.93 -18.562 0.952 1 93.06 107 GLU B CA 1
ATOM 1780 C C . GLU B 1 107 ? 10.141 -18.344 0.052 1 93.06 107 GLU B C 1
ATOM 1782 O O . GLU B 1 107 ? 11.281 -18.297 0.53 1 93.06 107 GLU B O 1
ATOM 1787 N N . SER B 1 108 ? 9.898 -18.141 -1.179 1 93 108 SER B N 1
ATOM 1788 C CA . SER B 1 108 ? 10.992 -17.984 -2.129 1 93 108 SER B CA 1
ATOM 1789 C C . SER B 1 108 ? 11.617 -16.594 -2.031 1 93 108 SER B C 1
ATOM 1791 O O . SER B 1 108 ? 12.727 -16.359 -2.531 1 93 108 SER B O 1
ATOM 1793 N N . LYS B 1 109 ? 10.867 -15.594 -1.475 1 91.06 109 LYS B N 1
ATOM 1794 C CA . LYS B 1 109 ? 11.344 -14.227 -1.268 1 91.06 109 LYS B CA 1
ATOM 1795 C C . LYS B 1 109 ? 11.93 -13.648 -2.551 1 91.06 109 LYS B C 1
ATOM 1797 O O . LYS B 1 109 ? 13.094 -13.258 -2.58 1 91.06 109 LYS B O 1
ATOM 1802 N N . PRO B 1 110 ? 11.086 -13.562 -3.547 1 94.06 110 PRO B N 1
ATOM 1803 C CA . PRO B 1 110 ? 11.594 -13.055 -4.824 1 94.06 110 PRO B CA 1
ATOM 1804 C C . PRO B 1 110 ? 12.156 -11.641 -4.715 1 94.06 110 PRO B C 1
ATOM 1806 O O . PRO B 1 110 ? 11.625 -10.812 -3.967 1 94.06 110 PRO B O 1
ATOM 1809 N N . GLU B 1 111 ? 13.188 -11.359 -5.484 1 91.12 111 GLU B N 1
ATOM 1810 C CA . GLU B 1 111 ? 13.891 -10.086 -5.41 1 91.12 111 GLU B CA 1
ATOM 1811 C C . GLU B 1 111 ? 13.125 -8.992 -6.148 1 91.12 111 GLU B C 1
ATOM 1813 O O . GLU B 1 111 ? 13.281 -7.805 -5.844 1 91.12 111 GLU B O 1
ATOM 1818 N N . ASP B 1 112 ? 12.484 -9.414 -7.121 1 95.5 112 ASP B N 1
ATOM 1819 C CA . ASP B 1 112 ? 11.711 -8.461 -7.914 1 95.5 112 ASP B CA 1
ATOM 1820 C C . ASP B 1 112 ? 10.539 -9.156 -8.609 1 95.5 112 ASP B C 1
ATOM 1822 O O . ASP B 1 112 ? 10.312 -10.352 -8.406 1 95.5 112 ASP B O 1
ATOM 1826 N N . LEU B 1 113 ? 9.766 -8.344 -9.32 1 97.5 113 LEU B N 1
ATOM 1827 C CA . LEU B 1 113 ? 8.555 -8.852 -9.961 1 97.5 113 LEU B CA 1
ATOM 1828 C C . LEU B 1 113 ? 8.898 -9.891 -11.023 1 97.5 113 LEU B C 1
ATOM 1830 O O . LEU B 1 113 ? 8.164 -10.875 -11.195 1 97.5 113 LEU B O 1
ATOM 1834 N N . ASP B 1 114 ? 9.961 -9.766 -11.711 1 96.56 114 ASP B N 1
ATOM 1835 C CA . ASP B 1 114 ? 10.383 -10.734 -12.711 1 96.56 114 ASP B CA 1
ATOM 1836 C C . ASP B 1 114 ? 10.695 -12.086 -12.078 1 96.56 114 ASP B C 1
ATOM 1838 O O . ASP B 1 114 ? 10.32 -13.133 -12.617 1 96.56 114 ASP B O 1
ATOM 1842 N N . ALA B 1 115 ? 11.297 -12.086 -10.961 1 94.69 115 ALA B N 1
ATOM 1843 C CA . ALA B 1 115 ? 11.625 -13.312 -10.25 1 94.69 115 ALA B CA 1
ATOM 1844 C C . ALA B 1 115 ? 10.359 -13.984 -9.711 1 94.69 115 ALA B C 1
ATOM 1846 O O . ALA B 1 115 ? 10.305 -15.211 -9.586 1 94.69 115 ALA B O 1
ATOM 1847 N N . ALA B 1 116 ? 9.422 -13.227 -9.352 1 95.5 116 ALA B N 1
ATOM 1848 C CA . ALA B 1 116 ? 8.172 -13.766 -8.82 1 95.5 116 ALA B CA 1
ATOM 1849 C C . ALA B 1 116 ? 7.344 -14.43 -9.922 1 95.5 116 ALA B C 1
ATOM 1851 O O . ALA B 1 116 ? 6.66 -15.422 -9.68 1 95.5 116 ALA B O 1
ATOM 1852 N N . ALA B 1 117 ? 7.375 -13.828 -11.047 1 93.19 117 ALA B N 1
ATOM 1853 C CA . ALA B 1 117 ? 6.523 -14.273 -12.148 1 93.19 117 ALA B CA 1
ATOM 1854 C C . ALA B 1 117 ? 7.137 -15.477 -12.859 1 93.19 117 ALA B C 1
ATOM 1856 O O . ALA B 1 117 ? 6.418 -16.359 -13.328 1 93.19 117 ALA B O 1
#

Organism: NCBI:txid29920

Sequence (234 aa):
MRLEGRHGCVKATRQEEAAGEATAELKRESFSACSELTDQRRREEELLAAFAVARVLARRKLPHETFMEYKKALRRAGDSYVIPEPYYVVAFINGVGCEHLTHLLRESKPEDLDAAAMRLEGRHGCVKATRQEEAAGEATAELKRESFSACSELTDQRRREEELLAAFAVARVLARRKLPHETFMEYKKALRRAGDSYVIPEPYYVVAFINGVGCEHLTHLLRESKPEDLDAAA

Secondary structure (DSSP, 8-state):
-------------HHHHHHHHHHHHHHHHHHHHHHHHHHHHHHHHHHHHHHHHHHHHH----TT--HHHHHHHHHHHTTTS---HHHHHHHHHHHS--HHHHHHHHHH--SSHHHH-/-------------HHHHHHHHHHHHHHHHHHHHHHHHHHHHHHHHHHHHHHHHHHHHH----TT--HHHHHHHHHHHTTTS---HHHHHHHHHHHS--HHHHHHHHHH--SSHHHH-

Nearest PDB structures (foldseek):
  5na2-assembly1_B  TM=6.546E-01  e=7.738E+00  Feline immunodeficiency virus (isolate Petaluma)
  5na2-assembly1_B  TM=6.472E-01  e=9.013E+00  Feline immunodeficiency virus (isolate Petaluma)

Solvent-accessible surface area (backbone atoms only — not comparable to full-atom values): 13137 Å² total; per-residue (Å²): 138,84,81,77,79,75,76,72,73,74,64,74,47,72,64,54,52,49,50,48,49,52,51,49,50,50,48,50,52,48,49,49,50,50,48,50,51,49,50,49,51,49,49,52,51,46,38,53,47,34,48,36,51,48,50,27,52,66,48,59,53,53,91,85,50,50,58,67,53,39,53,52,49,42,55,59,52,29,65,90,49,95,68,66,56,43,47,51,32,46,15,54,42,70,17,64,78,40,67,70,58,28,52,54,46,60,72,63,58,54,89,35,48,76,69,63,88,137,83,81,75,78,75,76,71,75,76,66,75,46,71,62,56,50,48,49,49,48,50,50,48,50,50,49,50,50,49,49,48,50,51,48,48,50,49,49,50,50,49,48,51,51,46,38,52,49,34,47,36,52,50,48,26,53,64,48,60,54,51,91,86,49,50,56,67,52,39,52,52,50,44,52,58,52,28,64,90,48,93,70,65,56,44,48,51,32,47,15,52,40,70,16,63,78,40,68,70,59,28,52,54,46,59,73,62,59,54,89,35,50,76,69,63,87

Foldseek 3Di:
DPPPPPPPPPPPPPVNVVVVVVVVVVVVVVVVVVVVVVVVVVVVVVVVLVVLLVQLLPDADDPVDDLVRSLVVSCVSNVVDDDDFVSNLNSSLVRDPDPVLSVVLVVVPAPGSVRSD/DPPPPPPPPPPCPPVNVVVVVVVVVVVVVVVVVVVVVVVVVVVVVVVVLVVLLVQLLPDADDPVDDLVRSLVVSCVSNVVDDDDFVSNLNSSLVRPPDPVLSVVLVVVPAPGSVRSD